Protein AF-A0A7C2BQL6-F1 (afdb_monomer_lite)

Secondary structure (DSSP, 8-state):
----------PPPPPHHHHHH-GGGT--HHHHHHHHHHHHHHHHHHHHHHTEE--SSS--EES----HHHHHHHHHHHHHHHHHHHHHHHHHH--S---HHHHHHHHHHTTTHHHHHHHHH-SHHHHHHHHHHHHHTT-SSS-PPP-HHHHHHHHHHHHHHHHHHHHHHHHHHHHHHHHTT--HHHHHHHHHHHHHHHHHHHHHHHHHHHHHHH-HHHHSTTTS---SHHHHHHSS----TTT-EEEEEEEEESSGGG--TT-----S--S--EEEE-TTSBBSSS-EEETTEEE-TTSS-EEE-EEEEETTEEEEEEEE--HHHHTT-PPPEEEEEEEPP-

Radius of gyration: 28.65 Å; chains: 1; bounding box: 69×54×99 Å

Structure (mmCIF, N/CA/C/O backbone):
data_AF-A0A7C2BQL6-F1
#
_entry.id   AF-A0A7C2BQL6-F1
#
loop_
_atom_site.group_PDB
_atom_site.id
_atom_site.type_symbol
_atom_site.label_atom_id
_atom_site.label_alt_id
_atom_site.label_comp_id
_atom_site.label_asym_id
_atom_site.label_entity_id
_atom_site.label_seq_id
_atom_site.pdbx_PDB_ins_code
_atom_site.Cartn_x
_atom_site.Cartn_y
_atom_site.Cartn_z
_atom_site.occupancy
_atom_site.B_iso_or_equiv
_atom_site.auth_seq_id
_atom_site.auth_comp_id
_atom_site.auth_asym_id
_atom_site.auth_atom_id
_atom_site.pdbx_PDB_model_num
ATOM 1 N N . MET A 1 1 ? 36.929 -27.765 -53.067 1.00 43.28 1 MET A N 1
ATOM 2 C CA . MET A 1 1 ? 36.082 -28.262 -51.964 1.00 43.28 1 MET A CA 1
ATOM 3 C C . MET A 1 1 ? 36.276 -27.285 -50.813 1.00 43.28 1 MET A C 1
ATOM 5 O O . MET A 1 1 ? 37.343 -27.284 -50.224 1.00 43.28 1 MET A O 1
ATOM 9 N N . ILE A 1 2 ? 35.359 -26.328 -50.629 1.00 44.44 2 ILE A N 1
ATOM 10 C CA . ILE A 1 2 ? 35.478 -25.285 -49.595 1.00 44.44 2 ILE A CA 1
ATOM 11 C C . ILE A 1 2 ? 34.597 -25.718 -48.427 1.00 44.44 2 ILE A C 1
ATOM 13 O O . ILE A 1 2 ? 33.378 -25.820 -48.565 1.00 44.44 2 ILE A O 1
ATOM 17 N N . GLU A 1 3 ? 35.242 -26.033 -47.313 1.00 43.09 3 GLU A N 1
ATOM 18 C CA . GLU A 1 3 ? 34.629 -26.502 -46.078 1.00 43.09 3 GLU A CA 1
ATOM 19 C C . GLU A 1 3 ? 33.838 -25.353 -45.428 1.00 43.09 3 GLU A C 1
ATOM 21 O O . GLU A 1 3 ? 34.394 -24.329 -45.026 1.00 43.09 3 GLU A O 1
ATOM 26 N N . LYS A 1 4 ? 32.509 -25.485 -45.365 1.00 46.47 4 LYS A N 1
ATOM 27 C CA . LYS A 1 4 ? 31.651 -24.570 -44.604 1.00 46.47 4 LYS A CA 1
ATOM 28 C C . LYS A 1 4 ? 31.818 -24.883 -43.118 1.00 46.47 4 LYS A C 1
ATOM 30 O O . LYS A 1 4 ? 31.200 -25.813 -42.613 1.00 46.47 4 LYS A O 1
ATOM 35 N N . SER A 1 5 ? 32.617 -24.078 -42.422 1.00 48.34 5 SER A N 1
ATOM 36 C CA . SER A 1 5 ? 32.642 -24.040 -40.957 1.00 48.34 5 SER A CA 1
ATOM 37 C C . SER A 1 5 ? 31.278 -23.575 -40.431 1.00 48.34 5 SER A C 1
ATOM 39 O O . SER A 1 5 ? 30.914 -22.398 -40.511 1.00 48.34 5 SER A O 1
ATOM 41 N N . THR A 1 6 ? 30.479 -24.516 -39.932 1.00 52.47 6 THR A N 1
ATOM 42 C CA . THR A 1 6 ? 29.245 -24.239 -39.195 1.00 52.47 6 THR A CA 1
ATOM 43 C C . THR A 1 6 ? 29.601 -23.821 -37.773 1.00 52.47 6 THR A C 1
ATOM 45 O O . THR A 1 6 ? 29.684 -24.648 -36.866 1.00 52.47 6 THR A O 1
ATOM 48 N N . ASN A 1 7 ? 29.798 -22.518 -37.567 1.00 48.69 7 ASN A N 1
ATOM 49 C CA . ASN A 1 7 ? 29.856 -21.930 -36.231 1.00 48.69 7 ASN A CA 1
ATOM 50 C C . ASN A 1 7 ? 28.482 -22.067 -35.556 1.00 48.69 7 ASN A C 1
ATOM 52 O O . ASN A 1 7 ? 27.595 -21.225 -35.715 1.00 48.69 7 ASN A O 1
ATOM 56 N N . HIS A 1 8 ? 28.304 -23.137 -34.782 1.00 55.66 8 HIS A N 1
ATOM 57 C CA . HIS A 1 8 ? 27.218 -23.242 -33.818 1.00 55.66 8 HIS A CA 1
ATOM 58 C C . HIS A 1 8 ? 27.442 -22.192 -32.726 1.00 55.66 8 HIS A C 1
ATOM 60 O O . HIS A 1 8 ? 28.238 -22.373 -31.807 1.00 55.66 8 HIS A O 1
ATOM 66 N N . THR A 1 9 ? 26.745 -21.062 -32.832 1.00 54.00 9 THR A N 1
ATOM 67 C CA . THR A 1 9 ? 26.689 -20.057 -31.770 1.00 54.00 9 THR A CA 1
ATOM 68 C C . THR A 1 9 ? 25.908 -20.635 -30.591 1.00 54.00 9 THR A C 1
ATOM 70 O O . THR A 1 9 ? 24.679 -20.594 -30.536 1.00 54.00 9 THR A O 1
ATOM 73 N N . VAL A 1 10 ? 26.627 -21.226 -29.635 1.00 60.69 10 VAL A N 1
ATOM 74 C CA . VAL A 1 10 ? 26.061 -21.649 -28.351 1.00 60.69 10 VAL A CA 1
ATOM 75 C C . VAL A 1 10 ? 25.533 -20.396 -27.652 1.00 60.69 10 VAL A C 1
ATOM 77 O O . VAL A 1 10 ? 26.307 -19.530 -27.245 1.00 60.69 10 VAL A O 1
ATOM 80 N N . LYS A 1 11 ? 24.204 -20.261 -27.539 1.00 58.53 11 LYS A N 1
ATOM 81 C CA . LYS A 1 11 ? 23.602 -19.167 -26.766 1.00 58.53 11 LYS A CA 1
ATOM 82 C C . LYS A 1 11 ? 24.089 -19.281 -25.315 1.00 58.53 11 LYS A C 1
ATOM 84 O O . LYS A 1 11 ? 23.951 -20.359 -24.733 1.00 58.53 11 LYS A O 1
ATOM 89 N N . PRO A 1 12 ? 24.646 -18.213 -24.719 1.00 67.56 12 PRO A N 1
ATOM 90 C CA . PRO A 1 12 ? 2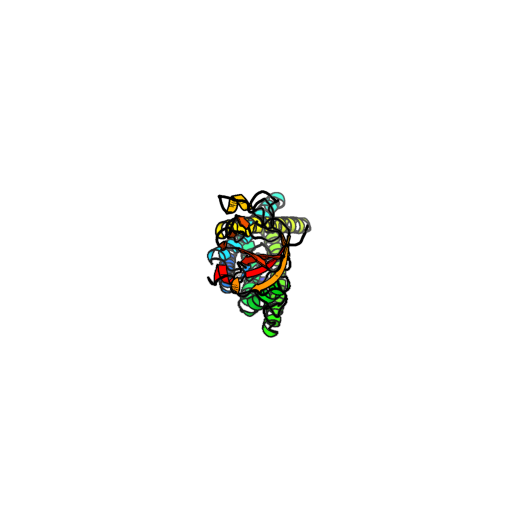5.156 -18.276 -23.356 1.00 67.56 12 PRO A CA 1
ATOM 91 C C . PRO A 1 12 ? 24.030 -18.660 -22.389 1.00 67.56 12 PRO A C 1
ATOM 93 O O . PRO A 1 12 ? 22.934 -18.094 -22.433 1.00 67.56 12 PRO A O 1
ATOM 96 N N . LYS A 1 13 ? 24.296 -19.647 -21.526 1.00 79.56 13 LYS A N 1
ATOM 97 C CA . LYS A 1 13 ? 23.353 -20.105 -20.501 1.00 79.56 13 LYS A CA 1
ATOM 98 C C . LYS A 1 13 ? 23.155 -18.986 -19.481 1.00 79.56 13 LYS A C 1
ATOM 100 O O . LYS A 1 13 ? 24.103 -18.554 -18.832 1.00 79.56 13 LYS A O 1
ATOM 105 N N . VAL A 1 14 ? 21.921 -18.523 -19.349 1.00 82.69 14 VAL A N 1
ATOM 106 C CA . VAL A 1 14 ? 21.558 -17.473 -18.394 1.00 82.69 14 VAL A CA 1
ATOM 107 C C . VAL A 1 14 ? 21.577 -18.045 -16.977 1.00 82.69 14 VAL A C 1
ATOM 109 O O . VAL A 1 14 ? 21.047 -19.132 -16.742 1.00 82.69 14 VAL A O 1
ATOM 112 N N . SER A 1 15 ? 22.172 -17.317 -16.028 1.00 89.25 15 SER A N 1
ATOM 113 C CA . SER A 1 15 ? 22.244 -17.731 -14.622 1.00 89.25 15 SER A CA 1
ATOM 114 C C . SER A 1 15 ? 20.981 -17.374 -13.826 1.00 89.25 15 SER A C 1
ATOM 116 O O . SER A 1 15 ? 20.263 -16.429 -14.152 1.00 89.25 15 SER A O 1
ATOM 118 N N . LEU A 1 16 ? 20.728 -18.085 -12.720 1.00 87.62 16 LEU A N 1
ATOM 119 C CA . LEU A 1 16 ? 19.616 -17.778 -11.808 1.00 87.62 16 LEU A CA 1
ATOM 120 C C . LEU A 1 16 ? 19.670 -16.325 -11.305 1.00 87.62 16 LEU A C 1
ATOM 122 O O . LEU A 1 16 ? 18.659 -15.631 -11.290 1.00 87.62 16 LEU A O 1
ATOM 126 N N . GLY A 1 17 ? 20.866 -15.824 -10.979 1.00 88.38 17 GLY A N 1
ATOM 127 C CA . GLY A 1 17 ? 21.051 -14.436 -10.551 1.00 88.38 17 GLY A CA 1
ATOM 128 C C . GLY A 1 17 ? 20.646 -13.407 -11.614 1.00 88.38 17 GLY A C 1
ATOM 129 O O . GLY A 1 17 ? 20.184 -12.318 -11.272 1.00 88.38 17 GLY A O 1
ATOM 130 N N . GLN A 1 18 ? 20.758 -13.737 -12.904 1.00 87.50 18 GLN A N 1
ATOM 131 C CA . GLN A 1 18 ? 20.279 -12.860 -13.974 1.00 87.50 18 GLN A CA 1
ATOM 132 C C . GLN A 1 18 ? 18.750 -12.791 -14.004 1.00 87.50 18 GLN A C 1
ATOM 134 O O . GLN A 1 18 ? 18.216 -11.691 -14.124 1.00 87.50 18 GLN A O 1
ATOM 139 N N . TYR A 1 19 ? 18.051 -13.910 -13.805 1.00 87.00 19 TYR A N 1
ATOM 140 C CA . TYR A 1 19 ? 16.590 -13.910 -13.682 1.00 87.00 19 TYR A CA 1
ATOM 141 C C . TYR A 1 19 ? 16.106 -13.175 -12.426 1.00 87.00 19 TYR A C 1
ATOM 143 O O . TYR A 1 19 ? 15.142 -12.422 -12.495 1.00 87.00 19 TYR A O 1
ATOM 151 N N . LEU A 1 20 ? 16.799 -13.339 -11.297 1.00 90.00 20 LEU A N 1
ATOM 152 C CA . LEU A 1 20 ? 16.401 -12.746 -10.018 1.00 90.00 20 LEU A CA 1
ATOM 153 C C . LEU A 1 20 ? 16.672 -11.237 -9.931 1.00 90.00 20 LEU A C 1
ATOM 155 O O . LEU A 1 20 ? 15.859 -10.490 -9.392 1.00 90.00 20 LEU A O 1
ATOM 159 N N . PHE A 1 21 ? 17.808 -10.769 -10.458 1.00 91.81 21 PHE A N 1
ATOM 160 C CA . PHE A 1 21 ? 18.260 -9.388 -10.251 1.00 91.81 21 PHE A CA 1
ATOM 161 C C . PHE A 1 21 ? 18.346 -8.553 -11.527 1.00 91.81 21 PHE A C 1
ATOM 163 O O . PHE A 1 21 ? 18.506 -7.337 -11.428 1.00 91.81 21 PHE A O 1
ATOM 170 N N . ASN A 1 22 ? 18.276 -9.152 -12.718 1.00 91.88 22 ASN A N 1
ATOM 171 C CA . ASN A 1 22 ? 18.319 -8.433 -13.997 1.00 91.88 22 ASN A CA 1
ATOM 172 C C . ASN A 1 22 ? 17.337 -9.004 -15.052 1.00 91.88 22 ASN A C 1
ATOM 174 O O . ASN A 1 22 ? 17.719 -9.115 -16.224 1.00 91.88 22 ASN A O 1
ATOM 178 N N . PRO A 1 23 ? 16.078 -9.333 -14.690 1.00 93.94 23 PRO A N 1
ATOM 179 C CA . PRO A 1 23 ? 15.154 -10.046 -15.581 1.00 93.94 23 PRO A CA 1
ATOM 180 C C . PRO A 1 23 ? 14.834 -9.271 -16.865 1.00 93.94 23 PRO A C 1
ATOM 182 O O . PRO A 1 23 ? 14.625 -9.860 -17.924 1.00 93.94 23 PRO A O 1
ATOM 185 N N . PHE A 1 24 ? 14.855 -7.939 -16.805 1.00 94.12 24 PHE A N 1
ATOM 186 C CA . PHE A 1 24 ? 14.382 -7.063 -17.884 1.00 94.12 24 PHE A CA 1
ATOM 187 C C . PHE A 1 24 ? 15.295 -7.018 -19.111 1.00 94.12 24 PHE A C 1
ATOM 189 O O . PHE A 1 24 ? 14.894 -6.530 -20.161 1.00 94.12 24 PHE A O 1
ATOM 196 N N . ARG A 1 25 ? 16.514 -7.567 -19.014 1.00 86.50 25 ARG A N 1
ATOM 197 C CA . ARG A 1 25 ? 17.372 -7.782 -20.192 1.00 86.50 25 ARG A CA 1
ATOM 198 C C . ARG A 1 25 ? 16.893 -8.941 -21.065 1.00 86.50 25 ARG A C 1
ATOM 200 O O . ARG A 1 25 ? 17.348 -9.080 -22.194 1.00 86.50 25 ARG A O 1
ATOM 207 N N . MET A 1 26 ? 16.017 -9.784 -20.529 1.00 86.50 26 MET A N 1
ATOM 208 C CA . MET A 1 26 ? 15.568 -11.022 -21.158 1.00 86.50 26 MET A CA 1
ATOM 209 C C . MET A 1 26 ? 14.058 -11.078 -21.339 1.00 86.50 26 MET A C 1
ATOM 211 O O . MET A 1 26 ? 13.571 -11.693 -22.287 1.00 86.50 26 MET A O 1
ATOM 215 N N . LEU A 1 27 ? 13.325 -10.456 -20.416 1.00 89.00 27 LEU A N 1
ATOM 216 C CA . LEU A 1 27 ? 11.877 -10.474 -20.361 1.00 89.00 27 LEU A CA 1
ATOM 217 C C . LEU A 1 27 ? 11.351 -9.036 -20.300 1.00 89.00 27 LEU A C 1
ATOM 219 O O . LEU A 1 27 ? 11.491 -8.353 -19.290 1.00 89.00 27 LEU A O 1
ATOM 223 N N . ALA A 1 28 ? 10.751 -8.588 -21.399 1.00 92.25 28 ALA A N 1
ATOM 224 C CA . ALA A 1 28 ? 10.152 -7.263 -21.549 1.00 92.25 28 ALA A CA 1
ATOM 225 C C . ALA A 1 28 ? 8.881 -7.342 -22.415 1.00 92.25 28 ALA A C 1
ATOM 227 O O . ALA A 1 28 ? 8.522 -8.411 -22.929 1.00 92.25 28 ALA A O 1
ATOM 228 N N . GLY A 1 29 ? 8.196 -6.210 -22.564 1.00 93.81 29 GLY A N 1
ATOM 229 C CA . GLY A 1 29 ? 7.005 -6.077 -23.394 1.00 93.81 29 GLY A CA 1
ATOM 230 C C . GLY A 1 29 ? 5.855 -6.999 -22.961 1.00 93.81 29 GLY A C 1
ATOM 231 O O . GLY A 1 29 ? 5.667 -7.225 -21.762 1.00 93.81 29 GLY A O 1
ATOM 232 N N . PRO A 1 30 ? 5.094 -7.579 -23.911 1.00 96.31 30 PRO A N 1
ATOM 233 C CA . PRO A 1 30 ? 3.895 -8.362 -23.599 1.00 96.31 30 PRO A CA 1
ATOM 234 C C . PRO A 1 30 ? 4.135 -9.561 -22.673 1.00 96.31 30 PRO A C 1
ATOM 236 O O . PRO A 1 30 ? 3.295 -9.870 -21.836 1.00 96.31 30 PRO A O 1
ATOM 239 N N . LYS A 1 31 ? 5.294 -10.227 -22.778 1.00 96.38 31 LYS A N 1
ATOM 240 C CA . LYS A 1 31 ? 5.612 -11.384 -21.925 1.00 96.38 31 LYS A CA 1
ATOM 241 C C . LYS A 1 31 ? 5.820 -10.976 -20.467 1.00 96.38 31 LYS A C 1
ATOM 243 O O . LYS A 1 31 ? 5.336 -11.659 -19.572 1.00 96.38 31 LYS A O 1
ATOM 248 N N . ALA A 1 32 ? 6.525 -9.864 -20.240 1.00 97.50 32 ALA A N 1
ATOM 249 C CA . ALA A 1 32 ? 6.694 -9.308 -18.901 1.00 97.50 32 ALA A CA 1
ATOM 250 C C . ALA A 1 32 ? 5.358 -8.813 -18.339 1.00 97.50 32 ALA A C 1
ATOM 252 O O . ALA A 1 32 ? 5.082 -9.041 -17.169 1.00 97.50 32 ALA A O 1
ATOM 253 N N . LEU A 1 33 ? 4.509 -8.215 -19.185 1.00 98.25 33 LEU A N 1
ATOM 254 C CA . LEU A 1 33 ? 3.178 -7.770 -18.783 1.00 98.25 33 LEU A CA 1
ATOM 255 C C . LEU A 1 33 ? 2.290 -8.926 -18.321 1.00 98.25 33 LEU A C 1
ATOM 257 O O . LEU A 1 33 ? 1.739 -8.849 -17.231 1.00 98.25 33 LEU A O 1
ATOM 261 N N . LEU A 1 34 ? 2.176 -9.998 -19.110 1.00 98.19 34 LEU A N 1
ATOM 262 C CA . LEU A 1 34 ? 1.343 -11.150 -18.750 1.00 98.19 34 LEU A CA 1
ATOM 263 C C . LEU A 1 34 ? 1.802 -11.794 -17.438 1.00 98.19 34 LEU A C 1
ATOM 265 O O . LEU A 1 34 ? 0.986 -12.030 -16.552 1.00 98.19 34 LEU A O 1
ATOM 269 N N . LEU A 1 35 ? 3.108 -12.040 -17.298 1.00 97.69 35 LEU A N 1
ATOM 270 C CA . LEU A 1 35 ? 3.657 -12.632 -16.080 1.00 97.69 35 LEU A CA 1
ATOM 271 C C . LEU A 1 35 ? 3.503 -11.693 -14.877 1.00 97.69 35 LEU A C 1
ATOM 273 O O . LEU A 1 35 ? 3.089 -12.129 -13.810 1.00 97.69 35 LEU A O 1
ATOM 277 N N . GLY A 1 36 ? 3.809 -10.407 -15.053 1.00 98.25 36 GLY A N 1
ATOM 278 C CA . GLY A 1 36 ? 3.688 -9.401 -14.003 1.00 98.25 36 GLY A CA 1
ATOM 279 C C . GLY A 1 36 ? 2.252 -9.219 -13.522 1.00 98.25 36 GLY A C 1
ATOM 280 O O . GLY A 1 36 ? 2.024 -9.195 -12.320 1.00 98.25 36 GLY A O 1
ATOM 281 N N . LEU A 1 37 ? 1.279 -9.169 -14.437 1.00 98.62 37 LEU A N 1
ATOM 282 C CA . LEU A 1 37 ? -0.139 -9.112 -14.081 1.00 98.62 37 LEU A CA 1
ATOM 283 C C . LEU A 1 37 ? -0.589 -10.373 -13.347 1.00 98.62 37 LEU A C 1
ATOM 285 O O . LEU A 1 37 ? -1.268 -10.259 -12.336 1.00 98.62 37 LEU A O 1
ATOM 289 N N . ALA A 1 38 ? -0.180 -11.562 -13.799 1.00 98.62 38 ALA A N 1
ATOM 290 C CA . ALA A 1 38 ? -0.487 -12.793 -13.076 1.00 98.62 38 ALA A CA 1
ATOM 291 C C . ALA A 1 38 ? 0.040 -12.737 -11.634 1.00 98.62 38 ALA A C 1
ATOM 293 O O . ALA A 1 38 ? -0.680 -13.088 -10.706 1.00 98.62 38 ALA A O 1
ATOM 294 N N . ILE A 1 39 ? 1.261 -12.235 -11.436 1.00 98.50 39 ILE A N 1
ATOM 295 C CA . ILE A 1 39 ? 1.840 -12.086 -10.100 1.00 98.50 39 ILE A CA 1
ATOM 296 C C . ILE A 1 39 ? 1.075 -11.050 -9.272 1.00 98.50 39 ILE A C 1
ATOM 298 O O . ILE A 1 39 ? 0.715 -11.359 -8.144 1.00 98.50 39 ILE A O 1
ATOM 302 N N . ILE A 1 40 ? 0.761 -9.877 -9.828 1.00 98.62 40 ILE A N 1
ATOM 303 C CA . ILE A 1 40 ? -0.048 -8.848 -9.153 1.00 98.62 40 ILE A CA 1
ATOM 304 C C . ILE A 1 40 ? -1.390 -9.426 -8.684 1.00 98.62 40 ILE A C 1
ATOM 306 O O . ILE A 1 40 ? -1.755 -9.263 -7.524 1.00 98.62 40 ILE A O 1
ATOM 310 N N . LEU A 1 41 ? -2.095 -10.152 -9.555 1.00 98.62 41 LEU A N 1
ATOM 311 C CA . LEU A 1 41 ? -3.401 -10.733 -9.237 1.00 98.62 41 LEU A CA 1
ATOM 312 C C . LEU A 1 41 ? -3.307 -11.850 -8.189 1.00 98.62 41 LEU A C 1
ATOM 314 O O . LEU A 1 41 ? -4.171 -11.941 -7.320 1.00 98.62 41 LEU A O 1
ATOM 318 N N . ILE A 1 42 ? -2.265 -12.688 -8.235 1.00 98.75 42 ILE A N 1
ATOM 319 C CA . ILE A 1 42 ? -2.033 -13.711 -7.205 1.00 98.75 42 ILE A CA 1
ATOM 320 C C . ILE A 1 42 ? -1.685 -13.045 -5.868 1.00 98.75 42 ILE A C 1
ATOM 322 O O . ILE A 1 42 ? -2.229 -13.442 -4.842 1.00 98.75 42 ILE A O 1
ATOM 326 N N . THR A 1 43 ? -0.826 -12.024 -5.867 1.00 98.62 43 THR A N 1
ATOM 327 C CA . THR A 1 43 ? -0.488 -11.246 -4.667 1.00 98.62 43 THR A CA 1
ATOM 328 C C . THR A 1 43 ? -1.741 -10.620 -4.051 1.00 98.62 43 THR A C 1
ATOM 330 O O . THR A 1 43 ? -1.953 -10.773 -2.852 1.00 98.62 43 THR A O 1
ATOM 333 N N . ALA A 1 44 ? -2.602 -9.992 -4.859 1.00 98.38 44 ALA A N 1
ATOM 334 C CA . ALA A 1 44 ? -3.872 -9.422 -4.406 1.00 98.38 44 ALA A CA 1
ATOM 335 C C . ALA A 1 44 ? -4.808 -10.482 -3.809 1.00 98.38 44 ALA A C 1
ATOM 337 O O . ALA A 1 44 ? -5.379 -10.285 -2.737 1.00 98.38 44 ALA A O 1
ATOM 338 N N . PHE A 1 45 ? -4.927 -11.637 -4.472 1.00 98.44 45 PHE A N 1
ATOM 339 C CA . PHE A 1 45 ? -5.711 -12.756 -3.960 1.00 98.44 45 PHE A CA 1
ATOM 340 C C . PHE A 1 45 ? -5.190 -13.229 -2.598 1.00 98.44 45 PHE A C 1
ATOM 342 O O . PHE A 1 45 ? -5.971 -13.331 -1.657 1.00 98.44 45 PHE A O 1
ATOM 349 N N . LEU A 1 46 ? -3.882 -13.465 -2.461 1.00 98.25 46 LEU A N 1
ATOM 350 C CA . LEU A 1 46 ? -3.281 -13.875 -1.189 1.00 98.25 46 LEU A CA 1
ATOM 351 C C . LEU A 1 46 ? -3.468 -12.815 -0.097 1.00 98.25 46 LEU A C 1
ATOM 353 O O . LEU A 1 46 ? -3.838 -13.172 1.018 1.00 98.25 46 LEU A O 1
ATOM 357 N N . GLY A 1 47 ? -3.292 -11.532 -0.426 1.00 97.38 47 GLY A N 1
ATOM 358 C CA . GLY A 1 47 ? -3.546 -10.427 0.500 1.00 97.38 47 GLY A CA 1
ATOM 359 C C . GLY A 1 47 ? -4.989 -10.406 1.009 1.00 97.38 47 GLY A C 1
ATOM 360 O O . GLY A 1 47 ? -5.221 -10.242 2.206 1.00 97.38 47 GLY A O 1
ATOM 361 N N . SER A 1 48 ? -5.961 -10.704 0.139 1.00 96.38 48 SER A N 1
ATOM 362 C CA . SER A 1 48 ? -7.373 -10.801 0.533 1.00 96.38 48 SER A CA 1
ATOM 363 C C . SER A 1 48 ? -7.666 -11.944 1.516 1.00 96.38 48 SER A C 1
ATOM 365 O O . SER A 1 48 ? -8.604 -11.844 2.305 1.00 96.38 48 SER A O 1
ATOM 367 N N . LEU A 1 49 ? -6.859 -13.016 1.518 1.00 95.75 49 LEU A N 1
ATOM 368 C CA . LEU A 1 49 ? -7.008 -14.126 2.468 1.00 95.75 49 LEU A CA 1
ATOM 369 C C . LEU A 1 49 ? -6.521 -13.752 3.875 1.00 95.75 49 LEU A C 1
ATOM 371 O O . LEU A 1 49 ? -7.044 -14.278 4.856 1.00 95.75 49 LEU A O 1
ATOM 375 N N . SER A 1 50 ? -5.537 -12.855 3.981 1.00 92.75 50 SER A N 1
ATOM 376 C CA . SER A 1 50 ? -4.905 -12.458 5.247 1.00 92.75 50 SER A CA 1
ATOM 377 C C . SER A 1 50 ? -5.275 -11.060 5.734 1.00 92.75 50 SER A C 1
ATOM 379 O O . SER A 1 50 ? -4.826 -10.658 6.807 1.00 92.75 50 SER A O 1
ATOM 381 N N . ASN A 1 51 ? -6.117 -10.328 4.997 1.00 91.62 51 ASN A N 1
ATOM 382 C CA . ASN A 1 51 ? -6.366 -8.898 5.214 1.00 91.62 51 ASN A CA 1
ATOM 383 C C . ASN A 1 51 ? -5.067 -8.079 5.160 1.00 91.62 51 ASN A C 1
ATOM 385 O O . ASN A 1 51 ? -4.837 -7.197 5.988 1.00 91.62 51 ASN A O 1
ATOM 389 N N . THR A 1 52 ? -4.194 -8.429 4.215 1.00 95.19 52 THR A N 1
ATOM 390 C CA . THR A 1 52 ? -2.956 -7.710 3.923 1.00 95.19 52 THR A CA 1
ATOM 391 C C . THR A 1 52 ? -3.178 -6.836 2.699 1.00 95.19 52 THR A C 1
ATOM 393 O O . THR A 1 52 ? -3.373 -7.332 1.590 1.00 95.19 52 THR A O 1
ATOM 396 N N . HIS A 1 53 ? -3.153 -5.538 2.942 1.00 94.94 53 HIS A N 1
ATOM 397 C CA . HIS A 1 53 ? -3.293 -4.476 1.970 1.00 94.94 53 HIS A CA 1
ATOM 398 C C . HIS A 1 53 ? -1.928 -4.126 1.389 1.00 94.94 53 HIS A C 1
ATOM 400 O O . HIS A 1 53 ? -0.942 -4.013 2.116 1.00 94.94 53 HIS A O 1
ATOM 406 N N . PHE A 1 54 ? -1.888 -3.974 0.073 1.00 96.62 54 PHE A N 1
ATOM 407 C CA . PHE A 1 54 ? -0.767 -3.377 -0.646 1.00 96.62 54 PHE A CA 1
ATOM 408 C C . PHE A 1 54 ? -1.305 -2.049 -1.164 1.00 96.62 54 PHE A C 1
ATOM 410 O O . PHE A 1 54 ? -1.746 -1.990 -2.303 1.00 96.62 54 PHE A O 1
ATOM 417 N N . ASP A 1 55 ? -1.422 -1.072 -0.265 1.00 92.94 55 ASP A N 1
ATOM 418 C CA . ASP A 1 55 ? -2.243 0.142 -0.374 1.00 92.94 55 ASP A CA 1
ATOM 419 C C . ASP A 1 55 ? -1.415 1.411 -0.635 1.00 92.94 55 ASP A C 1
ATOM 421 O O . ASP A 1 55 ? -1.707 2.514 -0.164 1.00 92.94 55 ASP A O 1
ATOM 425 N N . GLY A 1 56 ? -0.359 1.239 -1.412 1.00 93.44 56 GLY A N 1
ATOM 426 C CA . GLY A 1 56 ? 0.600 2.255 -1.792 1.00 93.44 56 GLY A CA 1
ATOM 427 C C . GLY A 1 56 ? 1.679 1.610 -2.647 1.00 93.44 56 GLY A C 1
ATOM 428 O O . GLY A 1 56 ? 1.912 0.400 -2.603 1.00 93.44 56 GLY A O 1
ATOM 429 N N . VAL A 1 57 ? 2.397 2.411 -3.433 1.00 97.38 57 VAL A N 1
ATOM 430 C CA . VAL A 1 57 ? 3.432 1.882 -4.334 1.00 97.38 57 VAL A CA 1
ATOM 431 C C . VAL A 1 57 ? 4.502 1.097 -3.570 1.00 97.38 57 VAL A C 1
ATOM 433 O O . VAL A 1 57 ? 5.077 0.155 -4.128 1.00 97.38 57 VAL A O 1
ATOM 436 N N . LEU A 1 58 ? 4.766 1.479 -2.320 1.00 97.19 58 LEU A N 1
ATOM 437 C CA . LEU A 1 58 ? 5.717 0.832 -1.418 1.00 97.19 58 LEU A CA 1
ATOM 438 C C . LEU A 1 58 ? 5.082 0.224 -0.160 1.00 97.19 58 LEU A C 1
ATOM 440 O O . LEU A 1 58 ? 5.758 -0.540 0.534 1.00 97.19 58 LEU A O 1
ATOM 444 N N . ASP A 1 59 ? 3.832 0.561 0.135 1.00 94.25 59 ASP A N 1
ATOM 445 C CA . ASP A 1 59 ? 3.228 0.306 1.435 1.00 94.25 59 ASP A CA 1
ATOM 446 C C . ASP A 1 59 ? 2.559 -1.064 1.522 1.00 94.25 59 ASP A C 1
ATOM 448 O O . ASP A 1 59 ? 2.005 -1.597 0.559 1.00 94.25 59 ASP A O 1
ATOM 452 N N . VAL A 1 60 ? 2.658 -1.650 2.716 1.00 93.69 60 VAL A N 1
ATOM 453 C CA . VAL A 1 60 ? 2.013 -2.911 3.063 1.00 93.69 60 VAL A CA 1
ATOM 454 C C . VAL A 1 60 ? 1.445 -2.777 4.466 1.00 93.69 60 VAL A C 1
ATOM 456 O O . VAL A 1 60 ? 2.200 -2.640 5.431 1.00 93.69 60 VAL A O 1
ATOM 459 N N . HIS A 1 61 ? 0.127 -2.871 4.582 1.00 90.56 61 HIS A N 1
ATOM 460 C CA . HIS A 1 61 ? -0.589 -2.816 5.851 1.00 90.56 61 HIS A CA 1
ATOM 461 C C . HIS A 1 61 ? -1.386 -4.096 6.074 1.00 90.56 61 HIS A C 1
ATOM 463 O O . HIS A 1 61 ? -1.695 -4.836 5.146 1.00 90.56 61 HIS A O 1
ATOM 469 N N . THR A 1 62 ? -1.704 -4.412 7.325 1.00 87.44 62 THR A N 1
ATOM 470 C CA . THR A 1 62 ? -2.456 -5.628 7.646 1.00 87.44 62 THR A CA 1
ATOM 471 C C . THR A 1 62 ? -3.475 -5.375 8.743 1.00 87.44 62 THR A C 1
ATOM 473 O O . THR A 1 62 ? -3.236 -4.585 9.651 1.00 87.44 62 THR A O 1
ATOM 476 N N . GLY A 1 63 ? -4.592 -6.101 8.689 1.00 79.62 63 GLY A N 1
ATOM 477 C CA . GLY A 1 63 ? -5.570 -6.183 9.776 1.00 79.62 63 GLY A CA 1
ATOM 478 C C . GLY A 1 63 ? -6.909 -5.504 9.495 1.00 79.62 63 GLY A C 1
ATOM 479 O O . GLY A 1 63 ? -7.912 -5.906 10.086 1.00 79.62 63 GLY A O 1
ATOM 480 N N . GLN A 1 64 ? -6.971 -4.549 8.567 1.00 82.12 64 GLN A N 1
ATOM 481 C CA . GLN A 1 64 ? -8.244 -3.966 8.149 1.00 82.12 64 GLN A CA 1
ATOM 482 C C . GLN A 1 64 ? -8.994 -4.933 7.228 1.00 82.12 64 GLN A C 1
ATOM 484 O O . GLN A 1 64 ? -8.425 -5.500 6.307 1.00 82.12 64 GLN A O 1
ATOM 489 N N . LYS A 1 65 ? -10.286 -5.154 7.481 1.00 85.50 65 LYS A N 1
ATOM 490 C CA . LYS A 1 65 ? -11.121 -5.963 6.585 1.00 85.50 65 LYS A CA 1
ATOM 491 C C . LYS A 1 65 ? -11.630 -5.105 5.435 1.00 85.50 65 LYS A C 1
ATOM 493 O O . LYS A 1 65 ? -12.079 -3.982 5.656 1.00 85.50 65 LYS A O 1
ATOM 498 N N . ALA A 1 66 ? -11.657 -5.678 4.239 1.00 84.75 66 ALA A N 1
ATOM 499 C CA . ALA A 1 66 ? -12.189 -5.041 3.043 1.00 84.75 66 ALA A CA 1
ATOM 500 C C . ALA A 1 66 ? -12.877 -6.066 2.126 1.00 84.75 66 ALA A C 1
ATOM 502 O O . ALA A 1 66 ? -12.605 -7.267 2.219 1.00 84.75 66 ALA A O 1
ATOM 503 N N . PRO A 1 67 ? -13.777 -5.631 1.228 1.00 88.75 67 PRO A N 1
ATOM 504 C CA . PRO A 1 67 ? -14.296 -6.511 0.190 1.00 88.75 67 PRO A CA 1
ATOM 505 C C . PRO A 1 67 ? -13.167 -6.958 -0.750 1.00 88.75 67 PRO A C 1
ATOM 507 O O . PRO A 1 67 ? -12.288 -6.172 -1.095 1.00 88.75 67 PRO A O 1
ATOM 510 N N . ALA A 1 68 ? -13.219 -8.211 -1.216 1.00 90.50 68 ALA A N 1
ATOM 511 C CA . ALA A 1 68 ? -12.137 -8.833 -1.988 1.00 90.50 68 ALA A CA 1
ATOM 512 C C . ALA A 1 68 ? -11.672 -7.995 -3.192 1.00 90.50 68 ALA A C 1
ATOM 514 O O . ALA A 1 68 ? -10.478 -7.915 -3.452 1.00 90.50 68 ALA A O 1
ATOM 515 N N . TRP A 1 69 ? -12.598 -7.337 -3.902 1.00 93.19 69 TRP A N 1
ATOM 516 C CA . TRP A 1 69 ? -12.277 -6.515 -5.072 1.00 93.19 69 TRP A CA 1
ATOM 517 C C . TRP A 1 69 ? -11.325 -5.351 -4.756 1.00 93.19 69 TRP A C 1
ATOM 519 O O . TRP A 1 69 ? -10.588 -4.933 -5.648 1.00 93.19 69 TRP A O 1
ATOM 529 N N . LEU A 1 70 ? -11.309 -4.848 -3.515 1.00 92.38 70 LEU A N 1
ATOM 530 C CA . LEU A 1 70 ? -10.473 -3.715 -3.127 1.00 92.38 70 LEU A CA 1
ATOM 531 C C . LEU A 1 70 ? -8.987 -4.090 -3.132 1.00 92.38 70 LEU A C 1
ATOM 533 O O . LEU A 1 70 ? -8.197 -3.356 -3.708 1.00 92.38 70 LEU A O 1
ATOM 537 N N . PHE A 1 71 ? -8.624 -5.281 -2.648 1.00 95.88 71 PHE A N 1
ATOM 538 C CA . PHE A 1 71 ? -7.245 -5.791 -2.711 1.00 95.88 71 PHE A CA 1
ATOM 539 C C . PHE A 1 71 ? -6.716 -5.878 -4.157 1.00 95.88 71 PHE A C 1
ATOM 541 O O . PHE A 1 71 ? -5.546 -5.612 -4.441 1.00 95.88 71 PHE A O 1
ATOM 548 N N . PHE A 1 72 ? -7.588 -6.228 -5.110 1.00 97.88 72 PHE A N 1
ATOM 549 C CA . PHE A 1 72 ? -7.242 -6.198 -6.535 1.00 97.88 72 PHE A CA 1
ATOM 550 C C . PHE A 1 72 ? -7.124 -4.765 -7.059 1.00 97.88 72 PHE A C 1
ATOM 552 O O . PHE A 1 72 ? -6.222 -4.479 -7.843 1.00 97.88 72 PHE A O 1
ATOM 559 N N . ALA A 1 73 ? -8.017 -3.867 -6.640 1.00 97.06 73 ALA A N 1
ATOM 560 C CA . ALA A 1 73 ? -7.981 -2.470 -7.052 1.00 97.06 73 ALA A CA 1
ATOM 561 C C . ALA A 1 73 ? -6.707 -1.765 -6.566 1.00 97.06 73 ALA A C 1
ATOM 563 O O . ALA A 1 73 ? -6.044 -1.134 -7.381 1.00 97.06 73 ALA A O 1
ATOM 564 N N . GLU A 1 74 ? -6.337 -1.921 -5.294 1.00 96.50 74 GLU A N 1
ATOM 565 C CA . GLU A 1 74 ? -5.129 -1.349 -4.680 1.00 96.50 74 GLU A CA 1
ATOM 566 C C . GLU A 1 74 ? -3.873 -1.689 -5.495 1.00 96.50 74 GLU A C 1
ATOM 568 O O . GLU A 1 74 ? -3.239 -0.812 -6.084 1.00 96.50 74 GLU A O 1
ATOM 573 N N . THR A 1 75 ? -3.604 -2.986 -5.672 1.00 97.62 75 THR A N 1
ATOM 574 C CA . THR A 1 75 ? -2.409 -3.455 -6.391 1.00 97.62 75 THR A CA 1
ATOM 575 C C . THR A 1 75 ? -2.354 -3.008 -7.859 1.00 97.62 75 THR A C 1
ATOM 577 O O . THR A 1 75 ? -1.268 -2.761 -8.400 1.00 97.62 75 THR A O 1
ATOM 580 N N . LEU A 1 76 ? -3.509 -2.886 -8.527 1.00 98.50 76 LEU A N 1
ATOM 581 C CA . LEU A 1 76 ? -3.599 -2.368 -9.894 1.00 98.50 76 LEU A CA 1
ATOM 582 C C . LEU A 1 76 ? -3.401 -0.849 -9.944 1.00 98.50 76 LEU A C 1
ATOM 584 O O . LEU A 1 76 ? -2.712 -0.367 -10.845 1.00 98.50 76 LEU A O 1
ATOM 588 N N . ILE A 1 77 ? -3.962 -0.103 -8.990 1.00 98.56 77 ILE A N 1
ATOM 589 C CA . ILE A 1 77 ? -3.795 1.349 -8.869 1.00 98.56 77 ILE A CA 1
ATOM 590 C C . ILE A 1 77 ? -2.324 1.683 -8.645 1.00 98.56 77 ILE A C 1
ATOM 592 O O . ILE A 1 77 ? -1.769 2.479 -9.399 1.00 98.56 77 ILE A O 1
ATOM 596 N N . ASP A 1 78 ? -1.655 1.021 -7.704 1.00 98.38 78 ASP A N 1
ATOM 597 C CA . ASP A 1 78 ? -0.238 1.261 -7.416 1.00 98.38 78 ASP A CA 1
ATOM 598 C C . ASP A 1 78 ? 0.659 0.998 -8.623 1.00 98.38 78 ASP A C 1
ATOM 600 O O . ASP A 1 78 ? 1.609 1.737 -8.911 1.00 98.38 78 ASP A O 1
ATOM 604 N N . TRP A 1 79 ? 0.368 -0.070 -9.364 1.00 98.69 79 TRP A N 1
ATOM 605 C CA . TRP A 1 79 ? 1.076 -0.374 -10.598 1.00 98.69 79 TRP A CA 1
ATOM 606 C C . TRP A 1 79 ? 0.845 0.696 -11.673 1.00 98.69 79 TRP A C 1
ATOM 608 O O . TRP A 1 79 ? 1.814 1.180 -12.268 1.00 98.69 79 TRP A O 1
ATOM 618 N N . LEU A 1 80 ? -0.406 1.098 -11.907 1.00 98.69 80 LEU A N 1
ATOM 619 C CA . LEU A 1 80 ? -0.752 2.090 -12.925 1.00 98.69 80 LEU A CA 1
ATOM 620 C C . LEU A 1 80 ? -0.219 3.485 -12.580 1.00 98.69 80 LEU A C 1
ATOM 622 O O . LEU A 1 80 ? 0.342 4.141 -13.458 1.00 98.69 80 LEU A O 1
ATOM 626 N N . CYS A 1 81 ? -0.314 3.9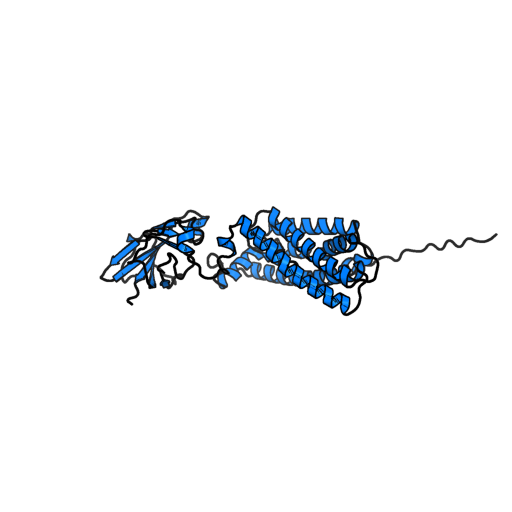16 -11.320 1.00 98.75 81 CYS A N 1
ATOM 627 C CA . CYS A 1 81 ? 0.263 5.170 -10.833 1.00 98.75 81 CYS A CA 1
ATOM 628 C C . CYS A 1 81 ? 1.775 5.203 -11.066 1.00 98.75 81 CYS A C 1
ATOM 630 O O . CYS A 1 81 ? 2.296 6.168 -11.631 1.00 98.75 81 CYS A O 1
ATOM 632 N N . MET A 1 82 ? 2.484 4.123 -10.725 1.00 98.62 82 MET A N 1
ATOM 633 C CA . MET A 1 82 ? 3.920 4.037 -10.985 1.00 98.62 82 MET A CA 1
ATOM 634 C C . MET A 1 82 ? 4.243 4.134 -12.481 1.00 98.62 82 MET A C 1
ATOM 636 O O . MET A 1 82 ? 5.144 4.875 -12.883 1.00 98.62 82 MET A O 1
ATOM 640 N N . VAL A 1 83 ? 3.517 3.395 -13.326 1.00 98.69 83 VAL A N 1
ATOM 641 C CA . VAL A 1 83 ? 3.722 3.424 -14.781 1.00 98.69 83 VAL A CA 1
ATOM 642 C C . VAL A 1 83 ? 3.454 4.815 -15.348 1.00 98.69 83 VAL A C 1
ATOM 644 O O . VAL A 1 83 ? 4.231 5.273 -16.183 1.00 98.69 83 VAL A O 1
ATOM 647 N N . LEU A 1 84 ? 2.407 5.498 -14.881 1.00 98.62 84 LEU A N 1
ATOM 648 C CA . LEU A 1 84 ? 2.030 6.840 -15.320 1.00 98.62 84 LEU A CA 1
ATOM 649 C C . LEU A 1 84 ? 3.168 7.845 -15.099 1.00 98.62 84 LEU A C 1
ATOM 651 O O . LEU A 1 84 ? 3.595 8.518 -16.039 1.00 98.62 84 LEU A O 1
ATOM 655 N N . PHE A 1 85 ? 3.705 7.921 -13.880 1.00 98.75 85 PHE A N 1
ATOM 656 C CA . PHE A 1 85 ? 4.768 8.880 -13.568 1.00 98.75 85 PHE A CA 1
ATOM 657 C C . PHE A 1 85 ? 6.098 8.532 -14.241 1.00 98.75 85 PHE A C 1
ATOM 659 O O . PHE A 1 85 ? 6.791 9.425 -14.737 1.00 98.75 85 PHE A O 1
ATOM 666 N N . LEU A 1 86 ? 6.436 7.244 -14.352 1.00 98.62 86 LEU A N 1
ATOM 667 C CA . LEU A 1 86 ? 7.618 6.823 -15.106 1.00 98.62 86 LEU A CA 1
ATOM 668 C C . LEU A 1 86 ? 7.484 7.088 -16.606 1.00 98.62 86 LEU A C 1
ATOM 670 O O . LEU A 1 86 ? 8.475 7.429 -17.249 1.00 98.62 86 LEU A O 1
ATOM 674 N N . PHE A 1 87 ? 6.282 6.954 -17.165 1.00 98.25 87 PHE A N 1
ATOM 675 C CA . PHE A 1 87 ? 6.001 7.276 -18.559 1.00 98.25 87 PHE A CA 1
ATOM 676 C C . PHE A 1 87 ? 6.244 8.760 -18.843 1.00 98.25 87 PHE A C 1
ATOM 678 O O . PHE A 1 87 ? 7.004 9.084 -19.756 1.00 98.25 87 PHE A O 1
ATOM 685 N N . PHE A 1 88 ? 5.688 9.661 -18.027 1.00 98.31 88 PHE A N 1
ATOM 686 C CA . PHE A 1 88 ? 5.930 11.099 -18.180 1.00 98.31 88 PHE A CA 1
ATOM 687 C C . PHE A 1 88 ? 7.400 11.466 -17.983 1.00 98.31 88 PHE A C 1
ATOM 689 O O . PHE A 1 88 ? 7.965 12.205 -18.791 1.00 98.31 88 PHE A O 1
ATOM 696 N N . SER A 1 89 ? 8.059 10.891 -16.976 1.00 98.25 89 SER A N 1
ATOM 697 C CA . SER A 1 89 ? 9.499 11.072 -16.794 1.00 98.25 89 SER A CA 1
ATOM 698 C C . SER A 1 89 ? 10.284 10.617 -18.027 1.00 98.25 89 SER A C 1
ATOM 700 O O . SER A 1 89 ? 11.129 11.362 -18.523 1.00 98.25 89 SER A O 1
ATOM 702 N N . ALA A 1 90 ? 9.972 9.444 -18.586 1.00 97.44 90 ALA A N 1
ATOM 703 C CA . ALA A 1 90 ? 10.629 8.920 -19.780 1.00 97.44 90 ALA A CA 1
ATOM 704 C C . ALA A 1 90 ? 10.425 9.813 -21.013 1.00 97.44 90 ALA A C 1
ATOM 706 O O . ALA A 1 90 ? 11.382 10.008 -21.763 1.00 97.44 90 ALA A O 1
ATOM 707 N N . LEU A 1 91 ? 9.231 10.390 -21.199 1.00 97.25 91 LEU A N 1
ATOM 708 C CA . LEU A 1 91 ? 8.952 11.351 -22.275 1.00 97.25 91 LEU A CA 1
ATOM 709 C C . LEU A 1 91 ? 9.823 12.608 -22.170 1.00 97.25 91 LEU A C 1
ATOM 711 O O . LEU A 1 91 ? 10.290 13.123 -23.183 1.00 97.25 91 LEU A O 1
ATOM 715 N N . ILE A 1 92 ? 10.071 13.087 -20.950 1.00 97.25 92 ILE A N 1
ATOM 716 C CA . ILE A 1 92 ? 10.874 14.291 -20.707 1.00 97.25 92 ILE A CA 1
ATOM 717 C C . ILE A 1 92 ? 12.370 13.990 -20.857 1.00 97.25 92 ILE A C 1
ATOM 719 O O . ILE A 1 92 ? 13.130 14.789 -21.414 1.00 97.25 92 ILE A O 1
ATOM 723 N N . VAL A 1 93 ? 12.828 12.849 -20.328 1.00 97.12 93 VAL A N 1
ATOM 724 C CA . VAL A 1 93 ? 14.262 12.596 -20.149 1.00 97.12 93 VAL A CA 1
ATOM 725 C C . VAL A 1 93 ? 14.889 11.612 -21.125 1.00 97.12 93 VAL A C 1
ATOM 727 O O . VAL A 1 93 ? 16.102 11.704 -21.344 1.00 97.12 93 VAL A O 1
ATOM 730 N N . SER A 1 94 ? 14.150 10.678 -21.711 1.00 96.00 94 SER A N 1
ATOM 731 C CA . SER A 1 94 ? 14.758 9.730 -22.642 1.00 96.00 94 SER A CA 1
ATOM 732 C C . SER A 1 94 ? 14.956 10.367 -24.015 1.00 96.00 94 SER A C 1
ATOM 734 O O . SER A 1 94 ? 14.105 11.086 -24.526 1.00 96.00 94 SER A O 1
ATOM 736 N N . ARG A 1 95 ? 16.121 10.112 -24.618 1.00 94.06 95 ARG A N 1
ATOM 737 C CA . ARG A 1 95 ? 16.430 10.493 -26.008 1.00 94.06 95 ARG A CA 1
ATOM 738 C C . ARG A 1 95 ? 16.389 9.296 -26.960 1.00 94.06 95 ARG A C 1
ATOM 740 O O . ARG A 1 95 ? 16.572 9.469 -28.159 1.00 94.06 95 ARG A O 1
ATOM 747 N N . ALA A 1 96 ? 16.209 8.090 -26.428 1.00 92.81 96 ALA A N 1
ATOM 748 C CA . ALA A 1 96 ? 16.176 6.862 -27.207 1.00 92.81 96 ALA A CA 1
ATOM 749 C C . ALA A 1 96 ? 14.747 6.522 -27.640 1.00 92.81 96 ALA A C 1
ATOM 751 O O . ALA A 1 96 ? 13.781 7.033 -27.080 1.00 92.81 96 ALA A O 1
ATOM 752 N N . GLN A 1 97 ? 14.621 5.614 -28.605 1.00 92.31 97 GLN A N 1
ATOM 753 C CA . GLN A 1 97 ? 13.348 4.966 -28.901 1.00 92.31 97 GLN A CA 1
ATOM 754 C C . GLN A 1 97 ? 13.057 3.921 -27.820 1.00 92.31 97 GLN A C 1
ATOM 756 O O . GLN A 1 97 ? 13.899 3.072 -27.529 1.00 92.31 97 GLN A O 1
ATOM 761 N N . TRP A 1 98 ? 11.870 3.987 -27.231 1.00 95.00 98 TRP A N 1
ATOM 762 C CA . TRP A 1 98 ? 11.387 3.048 -26.223 1.00 95.00 98 TRP A CA 1
ATOM 763 C C . TRP A 1 98 ? 9.905 2.770 -26.461 1.00 95.00 98 TRP A C 1
ATOM 765 O O . TRP A 1 98 ? 9.208 3.548 -27.113 1.00 95.00 98 TRP A O 1
ATOM 775 N N . ARG A 1 99 ? 9.415 1.633 -25.963 1.00 95.62 99 ARG A N 1
ATOM 776 C CA . ARG A 1 99 ? 8.019 1.221 -26.144 1.00 95.62 99 ARG A CA 1
ATOM 777 C C . ARG A 1 99 ? 7.296 1.309 -24.813 1.00 95.62 99 ARG A C 1
ATOM 779 O O . ARG A 1 99 ? 7.767 0.763 -23.820 1.00 95.62 99 ARG A O 1
ATOM 786 N N . PHE A 1 100 ? 6.117 1.922 -24.801 1.00 96.81 100 PHE A N 1
ATOM 787 C CA . PHE A 1 100 ? 5.307 2.032 -23.585 1.00 96.81 100 PHE A CA 1
ATOM 788 C C . PHE A 1 100 ? 5.015 0.666 -22.941 1.00 96.81 100 PHE A C 1
ATOM 790 O O . PHE A 1 100 ? 5.122 0.518 -21.726 1.00 96.81 100 PHE A O 1
ATOM 797 N N . ILE A 1 101 ? 4.759 -0.361 -23.762 1.00 97.69 101 ILE A N 1
ATOM 798 C CA . ILE A 1 101 ? 4.527 -1.738 -23.298 1.00 97.69 101 ILE A CA 1
ATOM 799 C C . ILE A 1 101 ? 5.714 -2.326 -22.517 1.00 97.69 101 ILE A C 1
ATOM 801 O O . ILE A 1 101 ? 5.511 -3.197 -21.674 1.00 97.69 101 ILE A O 1
ATOM 805 N N . ASP A 1 102 ? 6.943 -1.859 -22.765 1.00 97.50 102 ASP A N 1
ATOM 806 C CA . ASP A 1 102 ? 8.111 -2.299 -22.001 1.00 97.50 102 ASP A CA 1
ATOM 807 C C . ASP A 1 102 ? 8.086 -1.714 -20.586 1.00 97.50 102 ASP A C 1
ATOM 809 O O . ASP A 1 102 ? 8.299 -2.461 -19.635 1.00 97.50 102 ASP A O 1
ATOM 813 N N . ILE A 1 103 ? 7.738 -0.432 -20.413 1.00 97.94 103 ILE A N 1
ATOM 814 C CA . ILE A 1 103 ? 7.540 0.171 -19.082 1.00 97.94 103 ILE A CA 1
ATOM 815 C C . ILE A 1 103 ? 6.395 -0.545 -18.362 1.00 97.94 103 ILE A C 1
ATOM 817 O O . ILE A 1 103 ? 6.583 -1.048 -17.257 1.00 97.94 103 ILE A O 1
ATOM 821 N N . LEU A 1 104 ? 5.237 -0.642 -19.020 1.00 98.06 104 LEU A N 1
ATOM 822 C CA . LEU A 1 104 ? 4.024 -1.246 -18.473 1.00 98.06 104 LEU A CA 1
ATOM 823 C C . LEU A 1 104 ? 4.296 -2.677 -17.971 1.00 98.06 104 LEU A C 1
ATOM 825 O O . LEU A 1 104 ? 4.022 -3.002 -16.814 1.00 98.06 104 LEU A O 1
ATOM 829 N N . GLY A 1 105 ? 4.910 -3.513 -18.814 1.00 98.25 105 GLY A N 1
ATOM 830 C CA . GLY A 1 105 ? 5.181 -4.910 -18.493 1.00 98.25 105 GLY A CA 1
ATOM 831 C C . GLY A 1 105 ? 6.321 -5.128 -17.502 1.00 98.25 105 GLY A C 1
ATOM 832 O O . GLY A 1 105 ? 6.201 -5.958 -16.603 1.00 98.25 105 GLY A O 1
ATOM 833 N N . THR A 1 106 ? 7.429 -4.392 -17.620 1.00 98.44 106 THR A N 1
ATOM 834 C CA . THR A 1 106 ? 8.565 -4.571 -16.699 1.00 98.44 106 THR A CA 1
ATOM 835 C C . THR A 1 106 ? 8.280 -4.016 -15.303 1.00 98.44 106 THR A C 1
ATOM 837 O O . THR A 1 106 ? 8.774 -4.586 -14.333 1.00 98.44 106 THR A O 1
ATOM 840 N N . GLN A 1 107 ? 7.438 -2.982 -15.173 1.00 98.62 107 GLN A N 1
ATOM 841 C CA . GLN A 1 107 ? 6.958 -2.498 -13.871 1.00 98.62 107 GLN A CA 1
ATOM 842 C C . GLN A 1 107 ? 5.919 -3.421 -13.226 1.00 98.62 107 GLN A C 1
ATOM 844 O O . GLN A 1 107 ? 5.858 -3.499 -12.001 1.00 98.62 107 GLN A O 1
ATOM 849 N N . ALA A 1 108 ? 5.118 -4.138 -14.021 1.00 98.56 108 ALA A N 1
ATOM 850 C CA . ALA A 1 108 ? 4.263 -5.192 -13.478 1.00 98.56 108 ALA A CA 1
ATOM 851 C C . ALA A 1 108 ? 5.134 -6.326 -12.919 1.00 98.56 108 ALA A C 1
ATOM 853 O O . ALA A 1 108 ? 5.000 -6.734 -11.771 1.00 98.56 108 ALA A O 1
ATOM 854 N N . LEU A 1 109 ? 6.097 -6.792 -13.720 1.00 98.38 109 LEU A N 1
ATOM 855 C CA . LEU A 1 109 ? 6.975 -7.897 -13.350 1.00 98.38 109 LEU A CA 1
ATOM 856 C C . LEU A 1 109 ? 7.916 -7.568 -12.182 1.00 98.38 109 LEU A C 1
ATOM 858 O O . LEU A 1 109 ? 8.255 -8.462 -11.413 1.00 98.38 109 LEU A O 1
ATOM 862 N N . SER A 1 110 ? 8.352 -6.316 -12.019 1.00 98.38 110 SER A N 1
ATOM 863 C CA . SER A 1 110 ? 9.240 -5.920 -10.915 1.00 98.38 110 SER A CA 1
ATOM 864 C C . SER A 1 110 ? 8.625 -6.119 -9.529 1.00 98.38 110 SER A C 1
ATOM 866 O O . SER A 1 110 ? 9.377 -6.224 -8.563 1.00 98.38 110 SER A O 1
ATOM 868 N N . ARG A 1 111 ? 7.293 -6.232 -9.440 1.00 97.75 111 ARG A N 1
ATOM 869 C CA . ARG A 1 111 ? 6.542 -6.475 -8.199 1.00 97.75 111 ARG A CA 1
ATOM 870 C C . ARG A 1 111 ? 6.602 -7.912 -7.719 1.00 97.75 111 ARG A C 1
ATOM 872 O O . ARG A 1 111 ? 6.125 -8.194 -6.636 1.00 97.75 111 ARG A O 1
ATOM 879 N N . TRP A 1 112 ? 7.218 -8.828 -8.459 1.00 97.19 112 TRP A N 1
ATOM 880 C CA . TRP A 1 112 ? 7.215 -10.230 -8.062 1.00 97.19 112 TRP A CA 1
ATOM 881 C C . TRP A 1 112 ? 7.732 -10.553 -6.644 1.00 97.19 112 TRP A C 1
ATOM 883 O O . TRP A 1 112 ? 7.211 -11.507 -6.066 1.00 97.19 112 TRP A O 1
ATOM 893 N N . PRO A 1 113 ? 8.659 -9.786 -6.025 1.00 98.44 113 PRO A N 1
ATOM 894 C CA . PRO A 1 113 ? 9.023 -10.007 -4.627 1.00 98.44 113 PRO A CA 1
ATOM 895 C C . PRO A 1 113 ? 7.848 -9.838 -3.650 1.00 98.44 113 PRO A C 1
ATOM 897 O O . PRO A 1 113 ? 7.841 -10.488 -2.607 1.00 98.44 113 PRO A O 1
ATOM 900 N N . THR A 1 114 ? 6.823 -9.040 -3.980 1.00 97.56 114 THR A N 1
ATOM 901 C CA . THR A 1 114 ? 5.643 -8.862 -3.113 1.00 97.56 114 THR A CA 1
ATOM 902 C C . THR A 1 114 ? 4.812 -10.131 -2.984 1.00 97.56 114 THR A C 1
ATOM 904 O O . THR A 1 114 ? 4.104 -10.290 -1.995 1.00 97.56 114 THR A O 1
ATOM 907 N N . LEU A 1 115 ? 4.952 -11.084 -3.912 1.00 98.25 115 LEU A N 1
ATOM 908 C CA . LEU A 1 115 ? 4.346 -12.406 -3.779 1.00 98.25 115 LEU A CA 1
ATOM 909 C C . LEU A 1 115 ? 4.885 -13.144 -2.546 1.00 98.25 115 LEU A C 1
ATOM 911 O O . LEU A 1 115 ? 4.131 -13.805 -1.838 1.00 98.25 115 LEU A O 1
ATOM 915 N N . ILE A 1 116 ? 6.183 -13.000 -2.258 1.00 98.56 116 ILE A N 1
ATOM 916 C CA . ILE A 1 116 ? 6.801 -13.574 -1.058 1.00 98.56 116 ILE A CA 1
ATOM 917 C C . ILE A 1 116 ? 6.282 -12.846 0.185 1.00 98.56 116 ILE A C 1
ATOM 919 O O . ILE A 1 116 ? 5.936 -13.509 1.159 1.00 98.56 116 ILE A O 1
ATOM 923 N N . THR A 1 117 ? 6.159 -11.513 0.135 1.00 98.31 117 THR A N 1
ATOM 924 C CA . THR A 1 117 ? 5.540 -10.723 1.213 1.00 98.31 117 THR A CA 1
ATOM 925 C C . THR A 1 117 ? 4.121 -11.206 1.519 1.00 98.31 117 THR A C 1
ATOM 927 O O . THR A 1 117 ? 3.811 -11.475 2.675 1.00 98.31 117 THR A O 1
ATOM 930 N N . ALA A 1 118 ? 3.278 -11.397 0.500 1.00 98.06 118 ALA A N 1
ATOM 931 C CA . ALA A 1 118 ? 1.918 -11.895 0.688 1.00 98.06 118 ALA A CA 1
ATOM 932 C C . ALA A 1 118 ? 1.902 -13.287 1.341 1.00 98.06 118 ALA A C 1
ATOM 934 O O . ALA A 1 118 ? 1.141 -13.518 2.274 1.00 98.06 118 ALA A O 1
ATOM 935 N N . LEU A 1 119 ? 2.789 -14.195 0.916 1.00 98.31 119 LEU A N 1
ATOM 936 C CA . LEU A 1 119 ? 2.895 -15.542 1.489 1.00 98.31 119 LEU A CA 1
ATOM 937 C C . LEU A 1 119 ? 3.299 -15.535 2.969 1.00 98.31 119 LEU A C 1
ATOM 939 O O . LEU A 1 119 ? 2.721 -16.284 3.754 1.00 98.31 119 LEU A O 1
ATOM 943 N N . VAL A 1 120 ? 4.272 -14.709 3.369 1.00 97.94 120 VAL A N 1
ATOM 944 C CA . VAL A 1 120 ? 4.699 -14.638 4.782 1.00 97.94 120 VAL A CA 1
ATOM 945 C C . VAL A 1 120 ? 3.696 -13.905 5.670 1.00 97.94 120 VAL A C 1
ATOM 947 O O . VAL A 1 120 ? 3.723 -14.088 6.887 1.00 97.94 120 VAL A O 1
ATOM 950 N N . MET A 1 121 ? 2.799 -13.117 5.071 1.00 96.62 121 MET A N 1
ATOM 951 C CA . MET A 1 121 ? 1.718 -12.436 5.780 1.00 96.62 121 MET A CA 1
ATOM 952 C C . MET A 1 121 ? 0.473 -13.313 5.996 1.00 96.62 121 MET A C 1
ATOM 954 O O . MET A 1 121 ? -0.309 -13.011 6.893 1.00 96.62 121 MET A O 1
ATOM 958 N N . LEU A 1 122 ? 0.337 -14.445 5.287 1.00 96.19 122 LEU A N 1
ATOM 959 C CA . LEU A 1 122 ? -0.801 -15.373 5.417 1.00 96.19 122 LEU A CA 1
ATOM 960 C C . LEU A 1 122 ? -1.114 -15.876 6.840 1.00 96.19 122 LEU A C 1
ATOM 962 O O . LEU A 1 122 ? -2.297 -16.007 7.159 1.00 96.19 122 LEU A O 1
ATOM 966 N N . PRO A 1 123 ? -0.131 -16.215 7.697 1.00 95.56 123 PRO A N 1
ATOM 967 C CA . PRO A 1 123 ? -0.433 -16.727 9.029 1.00 95.56 123 PRO A CA 1
ATOM 968 C C . PRO A 1 123 ? -1.218 -15.722 9.885 1.00 95.56 123 PRO A C 1
ATOM 970 O O . PRO A 1 123 ? -0.778 -14.591 10.085 1.00 95.56 123 PRO A O 1
ATOM 973 N N . ASP A 1 124 ? -2.311 -16.177 10.513 1.00 91.44 124 ASP A N 1
ATOM 974 C CA . ASP A 1 124 ? -3.135 -15.368 11.436 1.00 91.44 124 ASP A CA 1
ATOM 975 C C . ASP A 1 124 ? -2.342 -14.742 12.598 1.00 91.44 124 ASP A C 1
ATOM 977 O O . ASP A 1 124 ? -2.793 -13.775 13.213 1.00 91.44 124 ASP A O 1
ATOM 981 N N . ALA A 1 125 ? -1.168 -15.295 12.910 1.00 93.00 125 ALA A N 1
ATOM 982 C CA . ALA A 1 125 ? -0.222 -14.735 13.869 1.00 93.00 125 ALA A CA 1
ATOM 983 C C . ALA A 1 125 ? 0.096 -13.261 13.577 1.00 93.00 125 ALA A C 1
ATOM 985 O O . ALA A 1 125 ? 0.158 -12.461 14.511 1.00 93.00 125 ALA A O 1
ATOM 986 N N . ASN A 1 126 ? 0.219 -12.888 12.297 1.00 93.50 126 ASN A N 1
ATOM 987 C CA . ASN A 1 126 ? 0.514 -11.512 11.911 1.00 93.50 126 ASN A CA 1
ATOM 988 C C . ASN A 1 126 ? -0.622 -10.561 12.302 1.00 93.50 126 ASN A C 1
ATOM 990 O O . ASN A 1 126 ? -0.383 -9.501 12.877 1.00 93.50 126 ASN A O 1
ATOM 994 N N . ARG A 1 127 ? -1.870 -10.977 12.056 1.00 88.31 127 ARG A N 1
ATOM 995 C CA . ARG A 1 127 ? -3.065 -10.211 12.423 1.00 88.31 127 ARG A CA 1
ATOM 996 C C . ARG A 1 127 ? -3.214 -10.095 13.939 1.00 88.31 127 ARG A C 1
ATOM 998 O O . ARG A 1 127 ? -3.389 -8.991 14.441 1.00 88.31 127 ARG A O 1
ATOM 1005 N N . ARG A 1 128 ? -3.104 -11.211 14.672 1.00 88.44 128 ARG A N 1
ATOM 1006 C CA . ARG A 1 128 ? -3.230 -11.217 16.143 1.00 88.44 128 ARG A CA 1
ATOM 1007 C C . ARG A 1 128 ? -2.185 -10.329 16.813 1.00 88.44 128 ARG A C 1
ATOM 1009 O O . ARG A 1 128 ? -2.509 -9.595 17.742 1.00 88.44 128 ARG A O 1
ATOM 1016 N N . PHE A 1 129 ? -0.938 -10.382 16.344 1.00 90.88 129 PHE A N 1
ATOM 1017 C CA . PHE A 1 129 ? 0.110 -9.532 16.896 1.00 90.88 129 PHE A CA 1
ATOM 1018 C C . PHE A 1 129 ? -0.044 -8.064 16.474 1.00 90.88 129 PHE A C 1
ATOM 1020 O O . PHE A 1 129 ? 0.191 -7.179 17.291 1.00 90.88 129 PHE A O 1
ATOM 1027 N N . GLY A 1 130 ? -0.512 -7.790 15.253 1.00 87.19 130 GLY A N 1
ATOM 1028 C CA . GLY A 1 130 ? -0.877 -6.436 14.824 1.00 87.19 130 GLY A CA 1
ATOM 1029 C C . GLY A 1 130 ? -1.962 -5.808 15.708 1.00 87.19 130 GLY A C 1
ATOM 1030 O O . GLY A 1 130 ? -1.781 -4.696 16.195 1.00 87.19 130 GLY A O 1
ATOM 1031 N N . GLU A 1 131 ? -3.039 -6.546 16.000 1.00 83.38 131 GLU A N 1
ATOM 1032 C CA . GLU A 1 131 ? -4.107 -6.131 16.932 1.00 83.38 131 GLU A CA 1
ATOM 1033 C C . GLU A 1 131 ? -3.568 -5.876 18.351 1.00 83.38 131 GLU A C 1
ATOM 1035 O O . GLU A 1 131 ? -3.972 -4.925 19.024 1.00 83.38 131 GLU A O 1
ATOM 1040 N N . TYR A 1 132 ? -2.610 -6.691 18.806 1.00 87.31 132 TYR A N 1
ATOM 1041 C CA . TYR A 1 132 ? -1.907 -6.438 20.061 1.00 87.31 132 TYR A CA 1
ATOM 1042 C C . TYR A 1 132 ? -1.137 -5.112 20.026 1.00 87.31 132 TYR A C 1
ATOM 1044 O O . TYR A 1 132 ? -1.310 -4.304 20.938 1.00 87.31 132 TYR A O 1
ATOM 1052 N N . LEU A 1 133 ? -0.340 -4.847 18.985 1.00 86.62 133 LEU A N 1
ATOM 1053 C CA . LEU A 1 133 ? 0.427 -3.603 18.862 1.00 86.62 133 LEU A CA 1
ATOM 1054 C C . LEU A 1 133 ? -0.481 -2.364 18.842 1.00 86.62 133 LEU A C 1
ATOM 1056 O O . LEU A 1 133 ? -0.204 -1.403 19.557 1.00 86.62 133 LEU A O 1
ATOM 1060 N N . THR A 1 134 ? -1.592 -2.392 18.100 1.00 82.44 134 THR A N 1
ATOM 1061 C CA . THR A 1 134 ? -2.536 -1.261 18.056 1.00 82.44 134 THR A CA 1
ATOM 1062 C C . THR A 1 134 ? -3.275 -1.069 19.380 1.00 82.44 134 THR A C 1
ATOM 1064 O O . THR A 1 134 ? -3.520 0.070 19.780 1.00 82.44 134 THR A O 1
ATOM 1067 N N . SER A 1 135 ? -3.553 -2.147 20.128 1.00 81.12 135 SER A N 1
ATOM 1068 C CA . SER A 1 135 ? -4.122 -2.043 21.481 1.00 81.12 135 SER A CA 1
ATOM 1069 C C . SER A 1 135 ? -3.196 -1.303 22.456 1.00 81.12 135 SER A C 1
ATOM 1071 O O . SER A 1 135 ? -3.681 -0.537 23.286 1.00 81.12 135 SER A O 1
ATOM 1073 N N . GLN A 1 136 ? -1.870 -1.445 22.316 1.00 82.81 136 GLN A N 1
ATOM 1074 C CA . GLN A 1 136 ? -0.898 -0.710 23.140 1.00 82.81 136 GLN A CA 1
ATOM 1075 C C . GLN A 1 136 ? -0.858 0.790 22.816 1.00 82.81 136 GLN A C 1
ATOM 1077 O O . GLN A 1 136 ? -0.451 1.589 23.654 1.00 82.81 136 GLN A O 1
ATOM 1082 N N . LEU A 1 137 ? -1.301 1.174 21.616 1.00 78.25 137 LEU A N 1
ATOM 1083 C CA . LEU A 1 137 ? -1.394 2.566 21.171 1.00 78.25 137 LEU A CA 1
ATOM 1084 C C . LEU A 1 137 ? -2.764 3.198 21.476 1.00 78.25 137 LEU A C 1
ATOM 1086 O O . LEU A 1 137 ? -3.011 4.333 21.082 1.00 78.25 137 LEU A O 1
ATOM 1090 N N . GLY A 1 138 ? -3.667 2.477 22.153 1.00 68.31 138 GLY A N 1
ATOM 1091 C CA . GLY A 1 138 ? -5.035 2.936 22.417 1.00 68.31 138 GLY A CA 1
ATOM 1092 C C . GLY A 1 138 ? -5.966 2.877 21.198 1.00 68.31 138 GLY A C 1
ATOM 1093 O O . GLY A 1 138 ? -7.075 3.396 21.263 1.00 68.31 138 GLY A O 1
ATOM 1094 N N . GLN A 1 139 ? -5.538 2.233 20.107 1.00 66.69 139 GLN A N 1
ATOM 1095 C CA . GLN A 1 139 ? -6.267 2.137 18.833 1.00 66.69 139 GLN A CA 1
ATOM 1096 C C . GLN A 1 139 ? -6.882 0.743 18.580 1.00 66.69 139 GLN A C 1
ATOM 1098 O O . GLN A 1 139 ? -7.438 0.493 17.515 1.00 66.69 139 GLN A O 1
ATOM 1103 N N . GLY A 1 140 ? -6.777 -0.191 19.534 1.00 56.19 140 GLY A N 1
ATOM 1104 C CA . GLY A 1 140 ? -7.254 -1.576 19.400 1.00 56.19 140 GLY A CA 1
ATOM 1105 C C . GLY A 1 140 ? -8.470 -1.910 20.272 1.00 56.19 140 GLY A C 1
ATOM 1106 O O . GLY A 1 140 ? -8.723 -1.274 21.295 1.00 56.19 140 GLY A O 1
ATOM 1107 N N . SER A 1 141 ? -9.224 -2.947 19.897 1.00 54.03 141 SER A N 1
ATOM 1108 C CA . SER A 1 141 ? -10.345 -3.456 20.698 1.00 54.03 141 SER A CA 1
ATOM 1109 C C . SER A 1 141 ? -9.868 -4.447 21.766 1.00 54.03 141 SER A C 1
ATOM 1111 O O . SER A 1 141 ? -9.379 -5.517 21.416 1.00 54.03 141 SER A O 1
ATOM 1113 N N . ALA A 1 142 ? -10.099 -4.116 23.043 1.00 54.47 142 ALA A N 1
ATOM 1114 C CA . ALA A 1 142 ? -9.721 -4.878 24.244 1.00 54.47 142 ALA A CA 1
ATOM 1115 C C . ALA A 1 142 ? -8.209 -5.158 24.399 1.00 54.47 142 ALA A C 1
ATOM 1117 O O . ALA A 1 142 ? -7.456 -5.235 23.433 1.00 54.47 142 ALA A O 1
ATOM 1118 N N . GLN A 1 143 ? -7.746 -5.317 25.645 1.00 60.25 143 GLN A N 1
ATOM 1119 C CA . GLN A 1 143 ? -6.352 -5.665 25.931 1.00 60.25 143 GLN A CA 1
ATOM 1120 C C . GLN A 1 143 ? -6.067 -7.077 25.389 1.00 60.25 143 GLN A C 1
ATOM 1122 O O . GLN A 1 143 ? -6.421 -8.077 26.018 1.00 60.25 143 GLN A O 1
ATOM 1127 N N . ALA A 1 144 ? -5.465 -7.178 24.203 1.00 63.16 144 ALA A N 1
ATOM 1128 C CA . ALA A 1 144 ? -5.009 -8.459 23.685 1.00 63.16 144 ALA A CA 1
ATOM 1129 C C . ALA A 1 144 ? -3.852 -8.964 24.562 1.00 63.16 144 ALA A C 1
ATOM 1131 O O . ALA A 1 144 ? -2.945 -8.208 24.917 1.00 63.16 144 ALA A O 1
ATOM 1132 N N . ALA A 1 145 ? -3.881 -10.240 24.944 1.00 71.44 145 ALA A N 1
ATOM 1133 C CA . ALA A 1 145 ? -2.761 -10.854 25.647 1.00 71.44 145 ALA A CA 1
ATOM 1134 C C . ALA A 1 145 ? -1.608 -11.104 24.665 1.00 71.44 145 ALA A C 1
ATOM 1136 O O . ALA A 1 145 ? -1.831 -11.530 23.531 1.00 71.44 145 ALA A O 1
ATOM 1137 N N . ILE A 1 146 ? -0.371 -10.873 25.106 1.00 83.19 146 ILE A N 1
ATOM 1138 C CA . ILE A 1 146 ? 0.808 -11.156 24.289 1.00 83.19 146 ILE A CA 1
ATOM 1139 C C . ILE A 1 146 ? 0.996 -12.669 24.103 1.00 83.19 146 ILE A C 1
ATOM 1141 O O . ILE A 1 146 ? 1.024 -13.431 25.069 1.00 83.19 146 ILE A O 1
ATOM 1145 N N . ASN A 1 147 ? 1.185 -13.094 22.853 1.00 91.81 147 ASN A N 1
ATOM 1146 C CA . ASN A 1 147 ? 1.613 -14.443 22.498 1.00 91.81 147 ASN A CA 1
ATOM 1147 C C . ASN A 1 147 ? 3.029 -14.387 21.888 1.00 91.81 147 ASN A C 1
ATOM 1149 O O . ASN A 1 147 ? 3.191 -13.845 20.791 1.00 91.81 147 ASN A O 1
ATOM 1153 N N . PRO A 1 148 ? 4.058 -14.950 22.554 1.00 93.50 148 PRO A N 1
ATOM 1154 C CA . PRO A 1 148 ? 5.439 -14.913 22.068 1.00 93.50 148 PRO A CA 1
ATOM 1155 C C . PRO A 1 148 ? 5.642 -15.557 20.691 1.00 93.50 148 PRO A C 1
ATOM 1157 O O . PRO A 1 148 ? 6.505 -15.122 19.932 1.00 93.50 148 PRO A O 1
ATOM 1160 N N . VAL A 1 149 ? 4.845 -16.576 20.349 1.00 95.81 149 VAL A N 1
ATOM 1161 C CA . VAL A 1 149 ? 4.917 -17.231 19.033 1.00 95.81 149 VAL A CA 1
ATOM 1162 C C . VAL A 1 149 ? 4.393 -16.296 17.946 1.00 95.81 149 VAL A C 1
ATOM 1164 O O . VAL A 1 149 ? 5.021 -16.171 16.896 1.00 95.81 149 VAL A O 1
ATOM 1167 N N . ASP A 1 150 ? 3.292 -15.589 18.216 1.00 94.81 150 ASP A N 1
ATOM 1168 C CA . ASP A 1 150 ? 2.730 -14.620 17.271 1.00 94.81 150 ASP A CA 1
ATOM 1169 C C . ASP A 1 150 ? 3.700 -13.449 17.048 1.00 94.81 150 ASP A C 1
ATOM 1171 O O . ASP A 1 150 ? 3.941 -13.057 15.907 1.00 94.81 150 ASP A O 1
ATOM 1175 N N . ALA A 1 151 ? 4.342 -12.972 18.122 1.00 95.25 151 ALA A N 1
ATOM 1176 C CA . ALA A 1 151 ? 5.388 -11.950 18.063 1.00 95.25 151 ALA A CA 1
ATOM 1177 C C . ALA A 1 151 ? 6.591 -12.387 17.210 1.00 95.25 151 ALA A C 1
ATOM 1179 O O . ALA A 1 151 ? 7.090 -11.614 16.388 1.00 95.25 151 ALA A O 1
ATOM 1180 N N . ALA A 1 152 ? 7.060 -13.628 17.385 1.00 97.00 152 ALA A N 1
ATOM 1181 C CA . ALA A 1 152 ? 8.174 -14.169 16.613 1.00 97.00 152 ALA A CA 1
ATOM 1182 C C . ALA A 1 152 ? 7.828 -14.284 15.120 1.00 97.00 152 ALA A C 1
ATOM 1184 O O . ALA A 1 152 ? 8.616 -13.851 14.278 1.00 97.00 152 ALA A O 1
ATOM 1185 N N . ILE A 1 153 ? 6.642 -14.811 14.789 1.00 96.81 153 ILE A N 1
ATOM 1186 C CA . ILE A 1 153 ? 6.179 -14.935 13.398 1.00 96.81 153 ILE A CA 1
ATOM 1187 C C . ILE A 1 153 ? 6.060 -13.555 12.749 1.00 96.81 153 ILE A C 1
ATOM 1189 O O . ILE A 1 153 ? 6.630 -13.351 11.678 1.00 96.81 153 ILE A O 1
ATOM 1193 N N . PHE A 1 154 ? 5.411 -12.597 13.417 1.00 95.50 154 PHE A N 1
ATOM 1194 C CA . PHE A 1 154 ? 5.272 -11.227 12.918 1.00 95.50 154 PHE A CA 1
ATOM 1195 C C . PHE A 1 154 ? 6.626 -10.551 12.692 1.00 95.50 154 PHE A C 1
ATOM 1197 O O . PHE A 1 154 ? 6.837 -9.899 11.669 1.00 95.50 154 PHE A O 1
ATOM 1204 N N . SER A 1 155 ? 7.574 -10.739 13.614 1.00 96.12 155 SER A N 1
ATOM 1205 C CA . SER A 1 155 ? 8.916 -10.160 13.494 1.00 96.12 155 SER A CA 1
ATOM 1206 C C . SER A 1 155 ? 9.660 -10.717 12.277 1.00 96.12 155 SER A C 1
ATOM 1208 O O . SER A 1 155 ? 10.239 -9.957 11.501 1.00 96.12 155 SER A O 1
ATOM 1210 N N . ILE A 1 156 ? 9.605 -12.037 12.067 1.00 98.12 156 ILE A N 1
ATOM 1211 C CA . ILE A 1 156 ? 10.211 -12.695 10.899 1.00 98.12 156 ILE A CA 1
ATOM 1212 C C . ILE A 1 156 ? 9.535 -12.221 9.608 1.00 98.12 156 ILE A C 1
ATOM 1214 O O . ILE A 1 156 ? 10.224 -11.852 8.656 1.00 98.12 156 ILE A O 1
ATOM 1218 N N . ALA A 1 157 ? 8.201 -12.192 9.581 1.00 97.50 157 ALA A N 1
ATOM 1219 C CA . ALA A 1 157 ? 7.429 -11.753 8.425 1.00 97.50 157 ALA A CA 1
ATOM 1220 C C . ALA A 1 157 ? 7.751 -10.295 8.055 1.00 97.50 157 ALA A C 1
ATOM 1222 O O . ALA A 1 157 ? 7.974 -10.001 6.883 1.00 97.50 157 ALA A O 1
ATOM 1223 N N . THR A 1 158 ? 7.877 -9.407 9.046 1.00 95.69 158 THR A N 1
ATOM 1224 C CA . THR A 1 158 ? 8.248 -7.994 8.854 1.00 95.69 158 THR A CA 1
ATOM 1225 C C . THR A 1 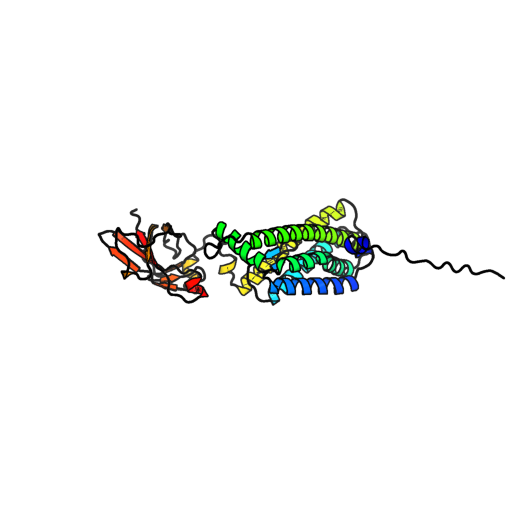158 ? 9.651 -7.842 8.266 1.00 95.69 158 THR A C 1
ATOM 1227 O O . THR A 1 158 ? 9.847 -7.082 7.317 1.00 95.69 158 THR A O 1
ATOM 1230 N N . ILE A 1 159 ? 10.637 -8.593 8.772 1.00 98.25 159 ILE A N 1
ATOM 1231 C CA . ILE A 1 159 ? 12.005 -8.575 8.229 1.00 98.25 159 ILE A CA 1
ATOM 1232 C C . ILE A 1 159 ? 12.006 -9.040 6.769 1.00 98.25 159 ILE A C 1
ATOM 1234 O O . ILE A 1 159 ? 12.625 -8.402 5.917 1.00 98.25 159 ILE A O 1
ATOM 1238 N N . ILE A 1 160 ? 11.294 -10.129 6.459 1.00 98.44 160 ILE A N 1
ATOM 1239 C CA . ILE A 1 160 ? 11.184 -10.630 5.084 1.00 98.44 160 ILE A CA 1
ATOM 1240 C C . ILE A 1 160 ? 10.494 -9.593 4.192 1.00 98.44 160 ILE A C 1
ATOM 1242 O O . ILE A 1 160 ? 11.010 -9.298 3.115 1.00 98.44 160 ILE A O 1
ATOM 1246 N N . ALA A 1 161 ? 9.387 -8.999 4.642 1.00 97.56 161 ALA A N 1
ATOM 1247 C CA . ALA A 1 161 ? 8.659 -7.973 3.901 1.00 97.56 161 ALA A CA 1
ATOM 1248 C C . ALA A 1 161 ? 9.557 -6.776 3.552 1.00 97.56 161 ALA A C 1
ATOM 1250 O O . ALA A 1 161 ? 9.585 -6.351 2.397 1.00 97.56 161 ALA A O 1
ATOM 1251 N N . LEU A 1 162 ? 10.369 -6.297 4.501 1.00 97.62 162 LEU A N 1
ATOM 1252 C CA . LEU A 1 162 ? 11.315 -5.202 4.271 1.00 97.62 162 LEU A CA 1
ATOM 1253 C C . LEU A 1 162 ? 12.394 -5.569 3.238 1.00 97.62 162 LEU A C 1
ATOM 1255 O O . LEU A 1 162 ? 12.723 -4.769 2.361 1.00 97.62 162 LEU A O 1
ATOM 1259 N N . LEU A 1 163 ? 12.930 -6.791 3.296 1.00 98.50 163 LEU A N 1
ATOM 1260 C CA . LEU A 1 163 ? 13.900 -7.272 2.307 1.00 98.50 163 LEU A CA 1
ATOM 1261 C C . LEU A 1 163 ? 13.280 -7.381 0.906 1.00 98.50 163 LEU A C 1
ATOM 1263 O O . LEU A 1 163 ? 13.916 -7.007 -0.084 1.00 98.50 163 LEU A O 1
ATOM 1267 N N . MET A 1 164 ? 12.038 -7.863 0.814 1.00 98.44 164 MET A N 1
ATOM 1268 C CA . MET A 1 164 ? 11.303 -7.951 -0.449 1.00 98.44 164 MET A CA 1
ATOM 1269 C C . MET A 1 164 ? 10.967 -6.566 -1.008 1.00 98.44 164 MET A C 1
ATOM 1271 O O . MET A 1 164 ? 11.070 -6.372 -2.218 1.00 98.44 164 MET A O 1
ATOM 1275 N N . LEU A 1 165 ? 10.657 -5.588 -0.150 1.00 98.00 165 LEU A N 1
ATOM 1276 C CA . LEU A 1 165 ? 10.449 -4.191 -0.537 1.00 98.00 165 LEU A CA 1
ATOM 1277 C C . LEU A 1 165 ? 11.713 -3.594 -1.169 1.00 98.00 165 LEU A C 1
ATOM 1279 O O . LEU A 1 165 ? 11.666 -3.077 -2.286 1.00 98.00 165 LEU A O 1
ATOM 1283 N N . ILE A 1 166 ? 12.867 -3.731 -0.507 1.00 98.44 166 ILE A N 1
ATOM 1284 C CA . ILE A 1 166 ? 14.159 -3.255 -1.034 1.00 98.44 166 ILE A CA 1
ATOM 1285 C C . ILE A 1 166 ? 14.450 -3.899 -2.395 1.00 98.44 166 ILE A C 1
ATOM 1287 O O . ILE A 1 166 ? 14.869 -3.227 -3.345 1.00 98.44 166 ILE A O 1
ATOM 1291 N N . TRP A 1 167 ? 14.207 -5.205 -2.511 1.00 98.56 167 TRP A N 1
ATOM 1292 C CA . TRP A 1 167 ? 14.408 -5.926 -3.759 1.00 98.56 167 TRP A CA 1
ATOM 1293 C C . TRP A 1 167 ? 13.466 -5.447 -4.866 1.00 98.56 167 TRP A C 1
ATOM 1295 O O . TRP A 1 167 ? 13.925 -5.184 -5.982 1.00 98.56 167 TRP A O 1
ATOM 1305 N N . MET A 1 168 ? 12.180 -5.271 -4.563 1.00 98.44 168 MET A N 1
ATOM 1306 C CA . MET A 1 168 ? 11.192 -4.741 -5.498 1.00 98.44 168 MET A CA 1
ATOM 1307 C C . MET A 1 168 ? 11.618 -3.366 -6.016 1.00 98.44 168 MET A C 1
ATOM 1309 O O . MET A 1 168 ? 11.674 -3.169 -7.228 1.00 98.44 168 MET A O 1
ATOM 1313 N N . VAL A 1 169 ? 12.009 -2.438 -5.137 1.00 98.50 169 VAL A N 1
ATOM 1314 C CA . VAL A 1 169 ? 12.452 -1.091 -5.538 1.00 98.50 169 VAL A CA 1
ATOM 1315 C C . VAL A 1 169 ? 13.682 -1.157 -6.446 1.00 98.50 169 VAL A C 1
ATOM 1317 O O . VAL A 1 169 ? 13.733 -0.489 -7.484 1.00 98.50 169 VAL A O 1
ATOM 1320 N N . ALA A 1 170 ? 14.653 -2.017 -6.123 1.00 98.50 170 ALA A N 1
ATOM 1321 C CA . ALA A 1 170 ? 15.821 -2.231 -6.973 1.00 98.50 170 ALA A CA 1
ATOM 1322 C C . ALA A 1 170 ? 15.437 -2.769 -8.366 1.00 98.50 170 ALA A C 1
ATOM 1324 O O . ALA A 1 170 ? 16.029 -2.369 -9.375 1.00 98.50 170 ALA A O 1
ATOM 1325 N N . LEU A 1 171 ? 14.439 -3.656 -8.446 1.00 98.62 171 LEU A N 1
ATOM 1326 C CA . LEU A 1 171 ? 13.899 -4.145 -9.713 1.00 98.62 171 LEU A CA 1
ATOM 1327 C C . LEU A 1 171 ? 13.125 -3.057 -10.463 1.00 98.62 171 LEU A C 1
ATOM 1329 O O . LEU A 1 171 ? 13.333 -2.904 -11.662 1.00 98.62 171 LEU A O 1
ATOM 1333 N N . MET A 1 172 ? 12.296 -2.265 -9.789 1.00 98.56 172 MET A N 1
ATOM 1334 C CA . MET A 1 172 ? 11.545 -1.158 -10.390 1.00 98.56 172 MET A CA 1
ATOM 1335 C C . MET A 1 172 ? 12.477 -0.129 -11.035 1.00 98.56 172 MET A C 1
ATOM 1337 O O . MET A 1 172 ? 12.248 0.277 -12.179 1.00 98.56 172 MET A O 1
ATOM 1341 N N . TYR A 1 173 ? 13.571 0.231 -10.355 1.00 98.62 173 TYR A N 1
ATOM 1342 C CA . TYR A 1 173 ? 14.592 1.117 -10.915 1.00 98.62 173 TYR A CA 1
ATOM 1343 C C . TYR A 1 173 ? 15.250 0.505 -12.157 1.00 98.62 173 TYR A C 1
ATOM 1345 O O . TYR A 1 173 ? 15.364 1.161 -13.194 1.00 98.62 173 TYR A O 1
ATOM 1353 N N . LYS A 1 174 ? 15.648 -0.773 -12.093 1.00 97.88 174 LYS A N 1
ATOM 1354 C CA . LYS A 1 174 ? 16.256 -1.472 -13.237 1.00 97.88 174 LYS A CA 1
ATOM 1355 C C . LYS A 1 174 ? 15.297 -1.585 -14.420 1.00 97.88 174 LYS A C 1
ATOM 1357 O O . LYS A 1 174 ? 15.728 -1.378 -15.550 1.00 97.88 174 LYS A O 1
ATOM 1362 N N . ALA A 1 175 ? 14.025 -1.883 -14.172 1.00 98.00 175 ALA A N 1
ATOM 1363 C CA . ALA A 1 175 ? 12.976 -1.938 -15.184 1.00 98.00 175 ALA A CA 1
ATOM 1364 C C . ALA A 1 175 ? 12.848 -0.598 -15.917 1.00 98.00 175 ALA A C 1
ATOM 1366 O O . ALA A 1 175 ? 12.865 -0.570 -17.147 1.00 98.00 175 ALA A O 1
ATOM 1367 N N . TYR A 1 176 ? 12.807 0.511 -15.174 1.00 98.25 176 TYR A N 1
ATOM 1368 C CA . TYR A 1 176 ? 12.762 1.857 -15.744 1.00 98.25 176 TYR A CA 1
ATOM 1369 C C . TYR A 1 176 ? 14.030 2.198 -16.538 1.00 98.25 176 TYR A C 1
ATOM 1371 O O . TYR A 1 176 ? 13.953 2.586 -17.704 1.00 98.25 176 TYR A O 1
ATOM 1379 N N . ALA A 1 177 ? 15.209 2.000 -15.943 1.00 97.75 177 ALA A N 1
ATOM 1380 C CA . ALA A 1 177 ? 16.481 2.332 -16.576 1.00 97.75 177 ALA A CA 1
ATOM 1381 C C . ALA A 1 177 ? 16.719 1.535 -17.871 1.00 97.75 177 ALA A C 1
ATOM 1383 O O . ALA A 1 177 ? 17.164 2.102 -18.870 1.00 97.75 177 ALA A O 1
ATOM 1384 N N . VAL A 1 178 ? 16.389 0.237 -17.875 1.00 96.38 178 VAL A N 1
ATOM 1385 C CA . VAL A 1 178 ? 16.524 -0.634 -19.053 1.00 96.38 178 VAL A CA 1
ATOM 1386 C C . VAL A 1 178 ? 15.486 -0.289 -20.119 1.00 96.38 178 VAL A C 1
ATOM 1388 O O . VAL A 1 178 ? 15.866 -0.091 -21.270 1.00 96.38 178 VAL A O 1
ATOM 1391 N N . SER A 1 179 ? 14.206 -0.168 -19.754 1.00 97.06 179 SER A N 1
ATOM 1392 C CA . SER A 1 179 ? 13.123 0.067 -20.724 1.00 97.06 179 SER A CA 1
ATOM 1393 C C . SER A 1 179 ? 13.221 1.432 -21.403 1.00 97.06 179 SER A C 1
ATOM 1395 O O . SER A 1 179 ? 12.874 1.559 -22.573 1.00 97.06 179 SER A O 1
ATOM 1397 N N . CYS A 1 180 ? 13.729 2.442 -20.693 1.00 96.88 180 CYS A N 1
ATOM 1398 C CA . CYS A 1 180 ? 13.834 3.813 -21.195 1.00 96.88 180 CYS A CA 1
ATOM 1399 C C . CYS A 1 180 ? 15.248 4.179 -21.677 1.00 96.88 180 CYS A C 1
ATOM 1401 O O . CYS A 1 180 ? 15.476 5.328 -22.060 1.00 96.88 180 CYS A O 1
ATOM 1403 N N . ASN A 1 181 ? 16.201 3.238 -21.640 1.00 96.38 181 ASN A N 1
ATOM 1404 C CA . ASN A 1 181 ? 17.622 3.450 -21.943 1.00 96.38 181 ASN A CA 1
ATOM 1405 C C . ASN A 1 181 ? 18.237 4.650 -21.183 1.00 96.38 181 ASN A C 1
ATOM 1407 O O . ASN A 1 181 ? 18.937 5.490 -21.754 1.00 96.38 181 ASN A O 1
ATOM 1411 N N . LEU A 1 182 ? 17.954 4.748 -19.883 1.00 96.38 182 LEU A N 1
ATOM 1412 C CA . LEU A 1 182 ? 18.436 5.821 -19.009 1.00 96.38 182 LEU A CA 1
ATOM 1413 C C . LEU A 1 182 ? 19.619 5.348 -18.156 1.00 96.38 182 LEU A C 1
ATOM 1415 O O . LEU A 1 182 ? 19.697 4.186 -17.758 1.00 96.38 182 LEU A O 1
ATOM 1419 N N . LYS A 1 183 ? 20.554 6.260 -17.862 1.00 95.25 183 LYS A N 1
ATOM 1420 C CA . LYS A 1 183 ? 21.761 5.983 -17.065 1.00 95.25 183 LYS A CA 1
ATOM 1421 C C . LYS A 1 183 ? 22.119 7.161 -16.158 1.00 95.25 183 LYS A C 1
ATOM 1423 O O . LYS A 1 183 ? 21.710 8.296 -16.404 1.00 95.25 183 LYS A O 1
ATOM 1428 N N . GLY A 1 184 ? 22.936 6.878 -15.145 1.00 95.69 184 GLY A N 1
ATOM 1429 C CA . GLY A 1 184 ? 23.512 7.880 -14.247 1.00 95.69 184 GLY A CA 1
ATOM 1430 C C . GLY A 1 184 ? 22.472 8.626 -13.407 1.00 95.69 184 GLY A C 1
ATOM 1431 O O . GLY A 1 184 ? 21.349 8.159 -13.216 1.00 95.69 184 GLY A O 1
ATOM 1432 N N . ALA A 1 185 ? 22.851 9.812 -12.925 1.00 96.06 185 ALA A N 1
ATOM 1433 C CA . ALA A 1 185 ? 22.032 10.625 -12.023 1.00 96.06 185 ALA A CA 1
ATOM 1434 C C . ALA A 1 185 ? 20.636 10.935 -12.586 1.00 96.06 185 ALA A C 1
ATOM 1436 O O . ALA A 1 185 ? 19.657 10.907 -11.850 1.00 96.06 185 ALA A O 1
ATOM 1437 N N . LYS A 1 186 ? 20.519 11.148 -13.903 1.00 95.69 186 LYS A N 1
ATOM 1438 C CA . LYS A 1 186 ? 19.238 11.433 -14.565 1.00 95.69 186 LYS A CA 1
ATOM 1439 C C . LYS A 1 186 ? 18.205 10.322 -14.351 1.00 95.69 186 LYS A C 1
ATOM 1441 O O . LYS A 1 186 ? 17.041 10.608 -14.077 1.00 95.69 186 LYS A O 1
ATOM 1446 N N . ALA A 1 187 ? 18.632 9.062 -14.471 1.00 97.38 187 ALA A N 1
ATOM 1447 C CA . ALA A 1 187 ? 17.766 7.906 -14.250 1.00 97.38 187 ALA A CA 1
ATOM 1448 C C . ALA A 1 187 ? 17.322 7.828 -12.785 1.00 97.38 187 ALA A C 1
ATOM 1450 O O . ALA A 1 187 ? 16.144 7.639 -12.510 1.00 97.38 187 ALA A O 1
ATOM 1451 N N . ILE A 1 188 ? 18.268 8.017 -11.860 1.00 98.19 188 ILE A N 1
ATOM 1452 C CA . ILE A 1 188 ? 18.032 7.928 -10.415 1.00 98.19 188 ILE A CA 1
ATOM 1453 C C . ILE A 1 188 ? 17.055 9.017 -9.962 1.00 98.19 188 ILE A C 1
ATOM 1455 O O . ILE A 1 188 ? 16.033 8.707 -9.361 1.00 98.19 188 ILE A O 1
ATOM 1459 N N . VAL A 1 189 ? 17.330 10.281 -10.298 1.00 98.44 189 VAL A N 1
ATOM 1460 C CA . VAL A 1 189 ? 16.517 11.428 -9.863 1.00 98.44 189 VAL A CA 1
ATOM 1461 C C . VAL A 1 189 ? 15.086 11.317 -10.382 1.00 98.44 189 VAL A C 1
ATOM 1463 O O . VAL A 1 189 ? 14.142 11.438 -9.607 1.00 98.44 189 VAL A O 1
ATOM 1466 N N . THR A 1 190 ? 14.902 11.033 -11.676 1.00 98.44 190 THR A N 1
ATOM 1467 C CA . THR A 1 190 ? 13.544 10.913 -12.234 1.00 98.44 190 THR A CA 1
ATOM 1468 C C . THR A 1 190 ? 12.789 9.693 -11.721 1.00 98.44 190 THR A C 1
ATOM 1470 O O . THR A 1 190 ? 11.574 9.771 -11.549 1.00 98.44 190 THR A O 1
ATOM 1473 N N . PHE A 1 191 ? 13.484 8.594 -11.419 1.00 98.75 191 PHE A N 1
ATOM 1474 C CA . PHE A 1 191 ? 12.874 7.439 -10.768 1.00 98.75 191 PHE A CA 1
ATOM 1475 C C . PHE A 1 191 ? 12.374 7.784 -9.361 1.00 98.75 191 PHE A C 1
ATOM 1477 O O . PHE A 1 191 ? 11.219 7.508 -9.062 1.00 98.75 191 PHE A O 1
ATOM 1484 N N . ILE A 1 192 ? 13.205 8.426 -8.531 1.00 98.69 192 ILE A N 1
ATOM 1485 C CA . ILE A 1 192 ? 12.838 8.812 -7.158 1.00 98.69 192 ILE A CA 1
ATOM 1486 C C . ILE A 1 192 ? 11.647 9.774 -7.164 1.00 98.69 192 ILE A C 1
ATOM 1488 O O . ILE A 1 192 ? 10.684 9.549 -6.439 1.00 98.69 192 ILE A O 1
ATOM 1492 N N . ILE A 1 193 ? 11.675 10.807 -8.013 1.00 98.69 193 ILE A N 1
ATOM 1493 C CA . ILE A 1 193 ? 10.556 11.755 -8.136 1.00 98.69 193 ILE A CA 1
ATOM 1494 C C . ILE A 1 193 ? 9.277 11.024 -8.555 1.00 98.69 193 ILE A C 1
ATOM 1496 O O . ILE A 1 193 ? 8.230 11.224 -7.948 1.00 98.69 193 ILE A O 1
ATOM 1500 N N . SER A 1 194 ? 9.363 10.146 -9.559 1.00 98.75 194 SER A N 1
ATOM 1501 C CA . SER A 1 194 ? 8.202 9.374 -10.019 1.00 98.75 194 SER A CA 1
ATOM 1502 C C . SER A 1 194 ? 7.657 8.458 -8.931 1.00 98.75 194 SER A C 1
ATOM 1504 O O . SER A 1 194 ? 6.447 8.345 -8.798 1.00 98.75 194 SER A O 1
ATOM 1506 N N . LEU A 1 195 ? 8.540 7.825 -8.155 1.00 98.75 195 LEU A N 1
ATOM 1507 C CA . LEU A 1 195 ? 8.169 6.929 -7.068 1.00 98.75 195 LEU A CA 1
ATOM 1508 C C . LEU A 1 195 ? 7.408 7.675 -5.969 1.00 98.75 195 LEU A C 1
ATOM 1510 O O . LEU A 1 195 ? 6.341 7.228 -5.575 1.00 98.75 195 LEU A O 1
ATOM 1514 N N . ILE A 1 196 ? 7.912 8.836 -5.537 1.00 98.56 196 ILE A N 1
ATOM 1515 C CA . ILE A 1 196 ? 7.261 9.672 -4.516 1.00 98.56 196 ILE A CA 1
ATOM 1516 C C . ILE A 1 196 ? 5.894 10.166 -5.005 1.00 98.56 196 ILE A C 1
ATOM 1518 O O . ILE A 1 196 ? 4.914 10.110 -4.269 1.00 98.56 196 ILE A O 1
ATOM 1522 N N . LEU A 1 197 ? 5.806 10.642 -6.250 1.00 98.56 197 LEU A N 1
ATOM 1523 C CA . LEU A 1 197 ? 4.535 11.108 -6.810 1.00 98.56 197 LEU A CA 1
ATOM 1524 C C . LEU A 1 197 ? 3.526 9.967 -6.961 1.00 98.56 197 LEU A C 1
ATOM 1526 O O . LEU A 1 197 ? 2.349 10.149 -6.658 1.00 98.56 197 LEU A O 1
ATOM 1530 N N . ALA A 1 198 ? 3.982 8.797 -7.407 1.00 98.50 198 ALA A N 1
ATOM 1531 C CA . ALA A 1 198 ? 3.136 7.623 -7.548 1.00 98.50 198 ALA A CA 1
ATOM 1532 C C . ALA A 1 198 ? 2.606 7.148 -6.191 1.00 98.50 198 ALA A C 1
ATOM 1534 O O . ALA A 1 198 ? 1.418 6.872 -6.095 1.00 98.50 198 ALA A O 1
ATOM 1535 N N . GLU A 1 199 ? 3.458 7.135 -5.165 1.00 97.81 199 GLU A N 1
ATOM 1536 C CA . GLU A 1 199 ? 3.104 6.810 -3.779 1.00 97.81 199 GLU A CA 1
ATOM 1537 C C . GLU A 1 199 ? 2.014 7.741 -3.226 1.00 97.81 199 GLU A C 1
ATOM 1539 O O . GLU A 1 199 ? 1.017 7.289 -2.671 1.00 97.81 199 GLU A O 1
ATOM 1544 N N . ILE A 1 200 ? 2.161 9.056 -3.424 1.00 97.12 200 ILE A N 1
ATOM 1545 C CA . ILE A 1 200 ? 1.166 10.037 -2.965 1.00 97.12 200 ILE A CA 1
ATOM 1546 C C . ILE A 1 200 ? -0.160 9.849 -3.708 1.00 97.12 200 ILE A C 1
ATOM 1548 O O . ILE A 1 200 ? -1.225 9.807 -3.094 1.00 97.12 200 ILE A O 1
ATOM 1552 N N . VAL A 1 201 ? -0.115 9.760 -5.040 1.00 97.81 201 VAL A N 1
ATOM 1553 C CA . VAL A 1 201 ? -1.333 9.698 -5.856 1.00 97.81 201 VAL A CA 1
ATOM 1554 C C . VAL A 1 201 ? -2.073 8.380 -5.669 1.00 97.81 201 VAL A C 1
ATOM 1556 O O . VAL A 1 201 ? -3.302 8.400 -5.617 1.00 97.81 201 VAL A O 1
ATOM 1559 N N . SER A 1 202 ? -1.369 7.252 -5.550 1.00 97.56 202 SER A N 1
ATOM 1560 C CA . SER A 1 202 ? -2.031 5.962 -5.367 1.00 97.56 202 SER A CA 1
ATOM 1561 C C . SER A 1 202 ? -2.790 5.912 -4.044 1.00 97.56 202 SER A C 1
ATOM 1563 O O . SER A 1 202 ? -3.977 5.588 -4.051 1.00 97.56 202 SER A O 1
ATOM 1565 N N . LYS A 1 203 ? -2.188 6.396 -2.951 1.00 93.44 203 LYS A N 1
ATOM 1566 C CA . LYS A 1 203 ? -2.867 6.542 -1.656 1.00 93.44 203 LYS A CA 1
ATOM 1567 C C . LYS A 1 203 ? -4.087 7.443 -1.709 1.00 93.44 203 LYS A C 1
ATOM 1569 O O . LYS A 1 203 ? -5.116 7.090 -1.149 1.00 93.44 203 LYS A O 1
ATOM 1574 N N . VAL A 1 204 ? -4.017 8.585 -2.397 1.00 92.25 204 VAL A N 1
ATOM 1575 C CA . VAL A 1 204 ? -5.183 9.478 -2.542 1.00 92.25 204 VAL A CA 1
ATOM 1576 C C . VAL A 1 204 ? -6.338 8.766 -3.254 1.00 92.25 204 VAL A C 1
ATOM 1578 O O . VAL A 1 204 ? -7.487 8.882 -2.829 1.00 92.25 204 VAL A O 1
ATOM 1581 N N . ILE A 1 205 ? -6.048 8.004 -4.312 1.00 93.56 205 ILE A N 1
ATOM 1582 C CA . ILE A 1 205 ? -7.063 7.242 -5.053 1.00 93.56 205 ILE A CA 1
ATOM 1583 C C . ILE A 1 205 ? -7.638 6.117 -4.184 1.00 93.56 205 ILE A C 1
ATOM 1585 O O . ILE A 1 205 ? -8.856 5.961 -4.112 1.00 93.56 205 ILE A O 1
ATOM 1589 N N . ILE A 1 206 ? -6.780 5.353 -3.508 1.00 90.75 206 ILE A N 1
ATOM 1590 C CA . ILE A 1 206 ? -7.185 4.242 -2.638 1.00 90.75 206 ILE A CA 1
ATOM 1591 C C . ILE A 1 206 ? -8.024 4.765 -1.466 1.00 90.75 206 ILE A C 1
ATOM 1593 O O . ILE A 1 206 ? -9.099 4.235 -1.198 1.00 90.75 206 ILE A O 1
ATOM 1597 N N . LEU A 1 207 ? -7.620 5.872 -0.842 1.00 85.75 207 LEU A N 1
ATOM 1598 C CA . LEU A 1 207 ? -8.372 6.530 0.225 1.00 85.75 207 LEU A CA 1
ATOM 1599 C C . LEU A 1 207 ? -9.753 7.000 -0.243 1.00 85.75 207 LEU A C 1
ATOM 1601 O O . LEU A 1 207 ? -10.735 6.865 0.489 1.00 85.75 207 LEU A O 1
ATOM 1605 N N . ALA A 1 208 ? -9.856 7.526 -1.466 1.00 85.06 208 ALA A N 1
ATOM 1606 C CA . ALA A 1 208 ? -11.138 7.897 -2.056 1.00 85.06 208 ALA A CA 1
ATOM 1607 C C . ALA A 1 208 ? -12.038 6.667 -2.281 1.00 85.06 208 ALA A C 1
ATOM 1609 O O . ALA A 1 208 ? -13.237 6.732 -2.005 1.00 85.06 208 ALA A O 1
ATOM 1610 N N . LEU A 1 209 ? -11.471 5.530 -2.707 1.00 83.69 209 LEU A N 1
ATOM 1611 C CA . LEU A 1 209 ? -12.205 4.265 -2.813 1.00 83.69 209 LEU A CA 1
ATOM 1612 C C . LEU A 1 209 ? -12.669 3.766 -1.442 1.00 83.69 209 LEU A C 1
ATOM 1614 O O . LEU A 1 209 ? -13.855 3.481 -1.284 1.00 83.69 209 LEU A O 1
ATOM 1618 N N . PHE A 1 210 ?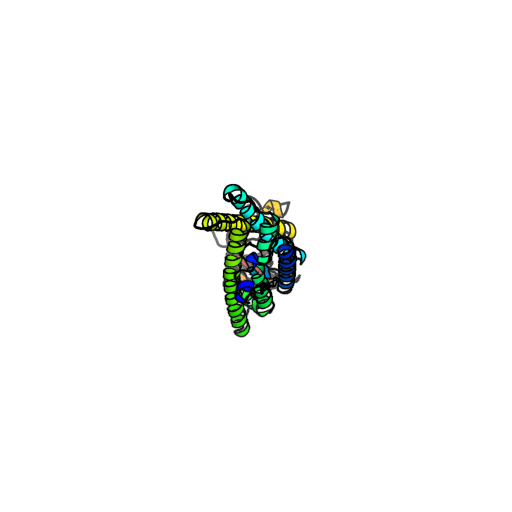 -11.797 3.744 -0.433 1.00 76.38 210 PHE A N 1
ATOM 1619 C CA . PHE A 1 210 ? -12.173 3.407 0.943 1.00 76.38 210 PHE A CA 1
ATOM 1620 C C . PHE A 1 210 ? -13.287 4.313 1.472 1.00 76.38 210 PHE A C 1
ATOM 1622 O O . PHE A 1 210 ? -14.273 3.823 2.017 1.00 76.38 210 PHE A O 1
ATOM 1629 N N . SER A 1 211 ? -13.179 5.623 1.245 1.00 71.50 211 SER A N 1
ATOM 1630 C CA . SER A 1 211 ? -14.193 6.608 1.637 1.00 71.50 211 SER A CA 1
ATOM 1631 C C . SER A 1 211 ? -15.527 6.389 0.924 1.00 71.50 211 SER A C 1
ATOM 1633 O O . SER A 1 211 ? -16.577 6.645 1.500 1.00 71.50 211 SER A O 1
ATOM 1635 N N . SER A 1 212 ? -15.515 5.901 -0.317 1.00 70.75 212 SER A N 1
ATOM 1636 C CA . SER A 1 212 ? -16.747 5.562 -1.038 1.00 70.75 212 SER A CA 1
ATOM 1637 C C . SER A 1 212 ? -17.431 4.297 -0.503 1.00 70.75 212 SER A C 1
ATOM 1639 O O . SER A 1 212 ? -18.646 4.170 -0.625 1.00 70.75 212 SER A O 1
ATOM 1641 N N . ILE A 1 213 ? -16.669 3.385 0.114 1.00 65.50 213 ILE A N 1
ATOM 1642 C CA . ILE A 1 213 ? -17.170 2.132 0.700 1.00 65.50 213 ILE A CA 1
ATOM 1643 C C . ILE A 1 213 ? -17.660 2.352 2.134 1.00 65.50 213 ILE A C 1
ATOM 1645 O O . ILE A 1 213 ? -18.712 1.846 2.507 1.00 65.50 213 ILE A O 1
ATOM 1649 N N . LEU A 1 214 ? -16.879 3.080 2.937 1.00 60.16 214 LEU A N 1
ATOM 1650 C CA . LEU A 1 214 ? -17.116 3.296 4.368 1.00 60.16 214 LEU A CA 1
ATOM 1651 C C . LEU A 1 214 ? -17.843 4.618 4.663 1.00 60.16 214 LEU A C 1
ATOM 1653 O O . LEU A 1 214 ? -18.195 4.879 5.804 1.00 60.16 214 LEU A O 1
ATOM 1657 N N . GLY A 1 215 ? -18.065 5.469 3.660 1.00 53.81 215 GLY A N 1
ATOM 1658 C CA . GLY A 1 215 ? -18.550 6.835 3.847 1.00 53.81 215 GLY A CA 1
ATOM 1659 C C . GLY A 1 215 ? -17.417 7.809 4.200 1.00 53.81 215 GLY A C 1
ATOM 1660 O O . GLY A 1 215 ? -16.548 7.537 5.030 1.00 53.81 215 GLY A O 1
ATOM 1661 N N . THR A 1 216 ? -17.429 8.996 3.585 1.00 47.19 216 THR A N 1
ATOM 1662 C CA . THR A 1 216 ? -16.389 10.033 3.751 1.00 47.19 216 THR A CA 1
ATOM 1663 C C . THR A 1 216 ? -16.213 10.492 5.197 1.00 47.19 216 THR A C 1
ATOM 1665 O O . THR A 1 216 ? -15.109 10.856 5.593 1.00 47.19 216 THR A O 1
ATOM 1668 N N . ASN A 1 217 ? -17.281 10.444 5.994 1.00 43.16 217 ASN A N 1
ATOM 1669 C CA . ASN A 1 217 ? -17.278 10.875 7.392 1.00 43.16 217 ASN A CA 1
ATOM 1670 C C . ASN A 1 217 ? -16.514 9.909 8.312 1.00 43.16 217 ASN A C 1
ATOM 1672 O O . ASN A 1 217 ? -15.958 10.350 9.313 1.00 43.16 217 ASN A O 1
ATOM 1676 N N . ILE A 1 218 ? -16.445 8.619 7.958 1.00 48.41 218 ILE A N 1
ATOM 1677 C CA . ILE A 1 218 ? -15.732 7.599 8.741 1.00 48.41 218 ILE A CA 1
ATOM 1678 C C . ILE A 1 218 ? -14.224 7.669 8.472 1.00 48.41 218 ILE A C 1
ATOM 1680 O O . ILE A 1 218 ? -13.422 7.527 9.388 1.00 48.41 218 ILE A O 1
ATOM 1684 N N . VAL A 1 219 ? -13.829 7.933 7.223 1.00 43.50 219 VAL A N 1
ATOM 1685 C CA . VAL A 1 219 ? -12.421 7.892 6.790 1.00 43.50 219 VAL A CA 1
ATOM 1686 C C . VAL A 1 219 ? -11.687 9.223 7.000 1.00 43.50 219 VAL A C 1
ATOM 1688 O O . VAL A 1 219 ? -10.509 9.230 7.338 1.00 43.50 219 VAL A O 1
ATOM 1691 N N . MET A 1 220 ? -12.368 10.362 6.830 1.00 40.00 220 MET A N 1
ATOM 1692 C CA . MET A 1 220 ? -11.759 11.700 6.936 1.00 40.00 220 MET A CA 1
ATOM 1693 C C . MET A 1 220 ? -12.055 12.414 8.263 1.00 40.00 220 MET A C 1
ATOM 1695 O O . MET A 1 220 ? -11.681 13.578 8.425 1.00 40.00 220 MET A O 1
ATOM 1699 N N . GLY A 1 221 ? -12.716 11.742 9.213 1.00 43.62 221 GLY A N 1
ATOM 1700 C CA . GLY A 1 221 ? -13.141 12.321 10.493 1.00 43.62 221 GLY A CA 1
ATOM 1701 C C . GLY A 1 221 ? -12.006 12.912 11.343 1.00 43.62 221 GLY A C 1
ATOM 1702 O O . GLY A 1 221 ? -12.263 13.793 12.158 1.00 43.62 221 GLY A O 1
ATOM 1703 N N . GLU A 1 222 ? -10.756 12.493 11.114 1.00 39.72 222 GLU A N 1
ATOM 1704 C CA . GLU A 1 222 ? -9.563 13.009 11.805 1.00 39.72 222 GLU A CA 1
ATOM 1705 C C . GLU A 1 222 ? -8.902 14.223 11.118 1.00 39.72 222 GLU A C 1
ATOM 1707 O O . GLU A 1 222 ? -8.145 14.946 11.762 1.00 39.72 222 GLU A O 1
ATOM 1712 N N . PHE A 1 223 ? -9.191 14.491 9.837 1.00 35.47 223 PHE A N 1
ATOM 1713 C CA . PHE A 1 223 ? -8.490 15.513 9.038 1.00 35.47 223 PHE A CA 1
ATOM 1714 C C . PHE A 1 223 ? -9.344 16.729 8.657 1.00 35.47 223 PHE A C 1
ATOM 1716 O O . PHE A 1 223 ? -8.827 17.675 8.055 1.00 35.47 223 PHE A O 1
ATOM 1723 N N . MET A 1 224 ? -10.641 16.744 8.981 1.00 33.97 224 MET A N 1
ATOM 1724 C CA . MET A 1 224 ? -11.489 17.899 8.678 1.00 33.97 224 MET A CA 1
ATOM 1725 C C . MET A 1 224 ? -11.417 18.977 9.774 1.00 33.97 224 MET A C 1
ATOM 1727 O O . MET A 1 224 ? -11.540 18.655 10.956 1.00 33.97 224 MET A O 1
ATOM 1731 N N . PRO A 1 225 ? -11.271 20.267 9.407 1.00 38.31 225 PRO A N 1
ATOM 1732 C CA . PRO A 1 225 ? -11.343 21.368 10.363 1.00 38.31 225 PRO A CA 1
ATOM 1733 C C . PRO A 1 225 ? -12.720 21.420 11.038 1.00 38.31 225 PRO A C 1
ATOM 1735 O O . PRO A 1 225 ? -13.728 21.056 10.429 1.00 38.31 225 PRO A O 1
ATOM 1738 N N . GLU A 1 226 ? -12.749 21.892 12.292 1.00 42.50 226 GLU A N 1
ATOM 1739 C CA . GLU A 1 226 ? -13.953 22.069 13.115 1.00 42.50 226 GLU A CA 1
ATOM 1740 C C . GLU A 1 226 ? -15.015 22.927 12.392 1.00 42.50 226 GLU A C 1
ATOM 1742 O O . GLU A 1 226 ? -15.058 24.147 12.521 1.00 42.50 226 GLU A O 1
ATOM 1747 N N . SER A 1 227 ? -15.902 22.291 11.628 1.00 41.25 227 SER A N 1
ATOM 1748 C CA . SER A 1 227 ? -17.172 22.871 11.181 1.00 41.25 227 SER A CA 1
ATOM 1749 C C . SER A 1 227 ? -18.328 22.232 11.979 1.00 41.25 227 SER A C 1
ATOM 1751 O O . SER A 1 227 ? -18.098 21.245 12.688 1.00 41.25 227 SER A O 1
ATOM 1753 N N . PRO A 1 228 ? -19.557 22.788 11.965 1.00 49.59 228 PRO A N 1
ATOM 1754 C CA . PRO A 1 228 ? -20.636 22.449 12.906 1.00 49.59 228 PRO A CA 1
ATOM 1755 C C . PRO A 1 228 ? -21.307 21.091 12.594 1.00 49.59 228 PRO A C 1
ATOM 1757 O O . PRO A 1 228 ? -22.492 21.004 12.290 1.00 49.59 228 PRO A O 1
ATOM 1760 N N . GLN A 1 229 ? -20.530 20.009 12.656 1.00 55.50 229 GLN A N 1
ATOM 1761 C CA . GLN A 1 229 ? -20.877 18.673 12.158 1.00 55.50 229 GLN A CA 1
ATOM 1762 C C . GLN A 1 229 ? -21.857 17.896 13.049 1.00 55.50 229 GLN A C 1
ATOM 1764 O O . GLN A 1 229 ? -22.585 17.060 12.529 1.00 55.50 229 GLN A O 1
ATOM 1769 N N . GLY A 1 230 ? -21.943 18.179 14.357 1.00 57.44 230 GLY A N 1
ATOM 1770 C CA . GLY A 1 230 ? -22.847 17.445 15.259 1.00 57.44 230 GLY A CA 1
ATOM 1771 C C . GLY A 1 230 ? -24.313 17.510 14.813 1.00 57.44 230 GLY A C 1
ATOM 1772 O O . GLY A 1 230 ? -25.001 16.496 14.787 1.00 57.44 230 GLY A O 1
ATOM 1773 N N . VAL A 1 231 ? -24.751 18.689 14.358 1.00 57.91 231 VAL A N 1
ATOM 1774 C CA . VAL A 1 231 ? -26.115 18.940 13.862 1.00 57.91 231 VAL A CA 1
ATOM 1775 C C . VAL A 1 231 ? -26.356 18.291 12.494 1.00 57.91 231 VAL A C 1
ATOM 1777 O O . VAL A 1 231 ? -27.433 17.754 12.250 1.00 57.91 231 VAL A O 1
ATOM 1780 N N . ALA A 1 232 ? -25.352 18.295 11.612 1.00 60.38 232 ALA A N 1
ATOM 1781 C CA . ALA A 1 232 ? -25.466 17.714 10.273 1.00 60.38 232 ALA A CA 1
ATOM 1782 C C . ALA A 1 232 ? -25.640 16.184 10.297 1.00 60.38 232 ALA A C 1
ATOM 1784 O O . ALA A 1 232 ? -26.296 15.640 9.414 1.00 60.38 232 ALA A O 1
ATOM 1785 N N . VAL A 1 233 ? -25.081 15.502 11.304 1.00 62.62 233 VAL A N 1
ATOM 1786 C CA . VAL A 1 233 ? -25.162 14.037 11.451 1.00 62.62 233 VAL A CA 1
ATOM 1787 C C . VAL A 1 233 ? -26.559 13.578 11.883 1.00 62.62 233 VAL A C 1
ATOM 1789 O O . VAL A 1 233 ? -27.054 12.567 11.395 1.00 62.62 233 VAL A O 1
ATOM 1792 N N . ILE A 1 234 ? -27.216 14.319 12.776 1.00 67.38 234 ILE A N 1
ATOM 1793 C CA . ILE A 1 234 ? -28.493 13.904 13.388 1.00 67.38 234 ILE A CA 1
ATOM 1794 C C . ILE A 1 234 ? -29.734 14.541 12.743 1.00 67.38 234 ILE A C 1
ATOM 1796 O O . ILE A 1 234 ? -30.857 14.167 13.080 1.00 67.38 234 ILE A O 1
ATOM 1800 N N . GLY A 1 235 ? -29.549 15.506 11.835 1.00 68.06 235 GLY A N 1
ATOM 1801 C CA . GLY A 1 235 ? -30.613 16.209 11.109 1.00 68.06 235 GLY A CA 1
ATOM 1802 C C . GLY A 1 235 ? -31.349 17.267 11.940 1.00 68.06 235 GLY A C 1
ATOM 1803 O O . GLY A 1 235 ? -31.451 18.414 11.511 1.00 68.06 235 GLY A O 1
ATOM 1804 N N . GLU A 1 236 ? -31.815 16.911 13.140 1.00 77.19 236 GLU A N 1
ATOM 1805 C CA . GLU A 1 236 ? -32.481 17.816 14.086 1.00 77.19 236 GLU A CA 1
ATOM 1806 C C . GLU A 1 236 ? -31.770 17.809 15.448 1.00 77.19 236 GLU A C 1
ATOM 1808 O O . GLU A 1 236 ? -31.650 16.777 16.113 1.00 77.19 236 GLU A O 1
ATOM 1813 N N . PHE A 1 237 ? -31.299 18.983 15.878 1.00 85.75 237 PHE A N 1
ATOM 1814 C CA . PHE A 1 237 ? -30.620 19.168 17.160 1.00 85.75 237 PHE A CA 1
ATOM 1815 C C . PHE A 1 237 ? -31.501 19.941 18.144 1.00 85.75 237 PHE A C 1
ATOM 1817 O O . PHE A 1 237 ? -31.914 21.068 17.876 1.00 85.75 237 PHE A O 1
ATOM 1824 N N . GLU A 1 238 ? -31.726 19.351 19.316 1.00 89.62 238 GLU A N 1
ATOM 1825 C CA . GLU A 1 238 ? -32.322 19.992 20.482 1.00 89.62 238 GLU A CA 1
ATOM 1826 C C . GLU A 1 238 ? -31.254 20.069 21.580 1.00 89.62 238 GLU A C 1
ATOM 1828 O O . GLU A 1 238 ? -30.654 19.062 21.961 1.00 89.62 238 GLU A O 1
ATOM 1833 N N . ASN A 1 239 ? -31.011 21.271 22.096 1.00 88.62 239 ASN A N 1
ATOM 1834 C CA . ASN A 1 239 ? -30.027 21.492 23.151 1.00 88.62 239 ASN A CA 1
ATOM 1835 C C . ASN A 1 239 ? -30.560 21.003 24.517 1.00 88.62 239 ASN A C 1
ATOM 1837 O O . ASN A 1 239 ? -31.740 21.160 24.835 1.00 88.62 239 ASN A O 1
ATOM 1841 N N . ASP A 1 240 ? -29.669 20.463 25.350 1.00 93.00 240 ASP A N 1
ATOM 1842 C CA . ASP A 1 240 ? -29.890 20.188 26.770 1.00 93.00 240 ASP A CA 1
ATOM 1843 C C . ASP A 1 240 ? -28.894 21.005 27.616 1.00 93.00 240 ASP A C 1
ATOM 1845 O O . ASP A 1 240 ? -27.755 20.574 27.830 1.00 93.00 240 ASP A O 1
ATOM 1849 N N . PRO A 1 241 ? -29.307 22.172 28.146 1.00 91.62 241 PRO A N 1
ATOM 1850 C CA . PRO A 1 241 ? -28.439 23.023 28.957 1.00 91.62 241 PRO A CA 1
ATOM 1851 C C . PRO A 1 241 ? -27.869 22.329 30.203 1.00 91.62 241 PRO A C 1
ATOM 1853 O O . PRO A 1 241 ? -26.816 22.730 30.702 1.00 91.62 241 PRO A O 1
ATOM 1856 N N . GLN A 1 242 ? -28.539 21.294 30.729 1.00 91.75 242 GLN A N 1
ATOM 1857 C CA . GLN A 1 242 ? -28.040 20.553 31.890 1.00 91.75 242 GLN A CA 1
ATOM 1858 C C . GLN A 1 242 ? -26.874 19.641 31.522 1.00 91.75 242 GLN A C 1
ATOM 1860 O O . GLN A 1 242 ? -26.026 19.390 32.379 1.00 91.75 242 GLN A O 1
ATOM 1865 N N . LEU A 1 243 ? -26.807 19.185 30.271 1.00 93.31 243 LEU A N 1
ATOM 1866 C CA . LEU A 1 243 ? -25.761 18.299 29.777 1.00 93.31 243 LEU A CA 1
ATOM 1867 C C . LEU A 1 243 ? -24.458 19.050 29.467 1.00 93.31 243 LEU A C 1
ATOM 1869 O O . LEU A 1 243 ? -23.380 18.494 29.656 1.00 93.31 243 LEU A O 1
ATOM 1873 N N . ILE A 1 244 ? -24.544 20.322 29.062 1.00 93.50 244 ILE A N 1
ATOM 1874 C CA . ILE A 1 244 ? -23.386 21.160 28.715 1.00 93.50 244 ILE A CA 1
ATOM 1875 C C . ILE A 1 244 ? -22.383 21.271 29.873 1.00 93.50 244 ILE A C 1
ATOM 1877 O O . ILE A 1 244 ? -22.753 21.479 31.038 1.00 93.50 244 ILE A O 1
ATOM 1881 N N . GLY A 1 245 ? -21.098 21.193 29.518 1.00 93.31 245 GLY A N 1
ATOM 1882 C CA . GLY A 1 245 ? -19.965 21.313 30.432 1.00 93.31 245 GLY A CA 1
ATOM 1883 C C . GLY A 1 245 ? -19.187 20.012 30.600 1.00 93.31 245 GLY A C 1
ATOM 1884 O O . GLY A 1 245 ? -19.391 19.043 29.868 1.00 93.31 245 GLY A O 1
ATOM 1885 N N . THR A 1 246 ? -18.264 20.022 31.556 1.00 95.19 246 THR A N 1
ATOM 1886 C CA . THR A 1 246 ? -17.330 18.923 31.815 1.00 95.19 246 THR A CA 1
ATOM 1887 C C . THR A 1 246 ? -17.859 17.990 32.901 1.00 95.19 246 THR A C 1
ATOM 1889 O O . THR A 1 246 ? -18.392 18.422 33.927 1.00 95.19 246 THR A O 1
ATOM 1892 N N . TRP A 1 247 ? -17.699 16.693 32.665 1.00 96.25 247 TRP A N 1
ATOM 1893 C CA . TRP A 1 247 ? -18.131 15.612 33.539 1.00 96.25 247 TRP A CA 1
ATOM 1894 C C . TRP A 1 247 ? -16.971 14.658 33.791 1.00 96.25 247 TRP A C 1
ATOM 1896 O O . TRP A 1 247 ? -16.273 14.271 32.857 1.00 96.25 247 TRP A O 1
ATOM 1906 N N . GLN A 1 248 ? -16.790 14.240 35.040 1.00 94.69 248 GLN A N 1
ATOM 1907 C CA . GLN A 1 248 ? -15.709 13.349 35.448 1.00 94.69 248 GLN A CA 1
ATOM 1908 C C . GLN A 1 248 ? -16.243 11.955 35.766 1.00 94.69 248 GLN A C 1
ATOM 1910 O O . GLN A 1 248 ? -17.173 11.810 36.557 1.00 94.69 248 GLN A O 1
ATOM 1915 N N . SER A 1 249 ? -15.648 10.918 35.187 1.00 92.44 249 SER A N 1
ATOM 1916 C CA . SER A 1 249 ? -16.069 9.535 35.412 1.00 92.44 249 SER A CA 1
ATOM 1917 C C . SER A 1 249 ? -15.783 9.072 36.839 1.00 92.44 249 SER A C 1
ATOM 1919 O O . SER A 1 249 ? -14.664 9.197 37.336 1.00 92.44 249 SER A O 1
ATOM 1921 N N . VAL A 1 250 ? -16.787 8.476 37.481 1.00 91.88 250 VAL A N 1
ATOM 1922 C CA . VAL A 1 250 ? -16.703 7.958 38.855 1.00 91.88 250 VAL A CA 1
ATOM 1923 C C . VAL A 1 250 ? -16.988 6.460 38.948 1.00 91.88 250 VAL A C 1
ATOM 1925 O O . VAL A 1 250 ? -16.466 5.805 39.849 1.00 91.88 250 VAL A O 1
ATOM 1928 N N . ASP A 1 251 ? -17.771 5.894 38.023 1.00 90.88 251 ASP A N 1
ATOM 1929 C CA . ASP A 1 251 ? -18.075 4.459 37.999 1.00 90.88 251 ASP A CA 1
ATOM 1930 C C . ASP A 1 251 ? -18.504 3.969 36.602 1.00 90.88 251 ASP A C 1
ATOM 1932 O O . ASP A 1 251 ? -18.667 4.761 35.672 1.00 90.88 251 ASP A O 1
ATOM 1936 N N . SER A 1 252 ? -18.709 2.658 36.458 1.00 89.25 252 SER A N 1
ATOM 1937 C CA . SER A 1 252 ? -19.332 2.031 35.286 1.00 89.25 252 SER A CA 1
ATOM 1938 C C . SER A 1 252 ? -20.330 0.955 35.720 1.00 89.25 252 SER A C 1
ATOM 1940 O O . SER A 1 252 ? -19.998 0.058 36.498 1.00 89.25 252 SER A O 1
ATOM 1942 N N . VAL A 1 253 ? -21.570 1.047 35.233 1.00 89.56 253 VAL A N 1
ATOM 1943 C CA . VAL A 1 253 ? -22.694 0.192 35.641 1.00 89.56 253 VAL A CA 1
ATOM 1944 C C . VAL A 1 253 ? -23.435 -0.392 34.440 1.00 89.56 253 VAL A C 1
ATOM 1946 O O . VAL A 1 253 ? -23.522 0.223 33.382 1.00 89.56 253 VAL A O 1
ATOM 1949 N N . LYS A 1 254 ? -24.012 -1.590 34.593 1.00 86.31 254 LYS A N 1
ATOM 1950 C CA . LYS A 1 254 ? -24.825 -2.215 33.532 1.00 86.31 254 LYS A CA 1
ATOM 1951 C C . LYS A 1 254 ? -26.218 -1.598 33.439 1.00 86.31 254 LYS A C 1
ATOM 1953 O O . LYS A 1 254 ? -26.728 -1.426 32.340 1.00 86.31 254 LYS A O 1
ATOM 1958 N N . ASN A 1 255 ? -26.819 -1.252 34.577 1.00 87.69 255 ASN A N 1
ATOM 1959 C CA . ASN A 1 255 ? -28.094 -0.549 34.631 1.00 87.69 255 ASN A CA 1
ATOM 1960 C C . ASN A 1 255 ? -27.955 0.731 35.450 1.00 87.69 255 ASN A C 1
ATOM 1962 O O . ASN A 1 255 ? -27.269 0.770 36.466 1.00 87.69 255 ASN A O 1
ATOM 1966 N N . VAL A 1 256 ? -28.695 1.765 35.058 1.00 88.56 256 VAL A N 1
ATOM 1967 C CA . VAL A 1 256 ? -28.711 3.075 35.730 1.00 88.56 256 VAL A CA 1
ATOM 1968 C C . VAL A 1 256 ? -29.063 2.968 37.224 1.00 88.56 256 VAL A C 1
ATOM 1970 O O . VAL A 1 256 ? -28.585 3.753 38.037 1.00 88.56 256 VAL A O 1
ATOM 1973 N N . ASN A 1 257 ? -29.886 1.989 37.610 1.00 88.31 257 ASN A N 1
ATOM 1974 C CA . ASN A 1 257 ? -30.304 1.785 39.003 1.00 88.31 257 ASN A CA 1
ATOM 1975 C C . ASN A 1 257 ? -29.266 1.034 39.856 1.00 88.31 257 ASN A C 1
ATOM 1977 O O . ASN A 1 257 ? -29.450 0.916 41.064 1.00 88.31 257 ASN A O 1
ATOM 1981 N N . ASP A 1 258 ? -28.185 0.536 39.252 1.00 87.12 258 ASP A N 1
ATOM 1982 C CA . ASP A 1 258 ? -27.126 -0.177 39.971 1.00 87.12 258 ASP A CA 1
ATOM 1983 C C . ASP A 1 258 ? -26.149 0.779 40.679 1.00 87.12 258 ASP A C 1
ATOM 1985 O O . ASP A 1 258 ? -25.387 0.347 41.545 1.00 87.12 258 ASP A O 1
ATOM 1989 N N . PHE A 1 259 ? -26.150 2.065 40.322 1.00 89.38 259 PHE A N 1
ATOM 1990 C CA . PHE A 1 259 ? -25.221 3.048 40.873 1.00 89.38 259 PHE A CA 1
ATOM 1991 C C . PHE A 1 259 ? -25.531 3.395 42.337 1.00 89.38 259 PHE A C 1
ATOM 1993 O O . PHE A 1 259 ? -26.684 3.611 42.710 1.00 89.38 259 PHE A O 1
ATOM 2000 N N . GLN A 1 260 ? -24.483 3.474 43.162 1.00 84.12 260 GLN A N 1
ATOM 2001 C CA . GLN A 1 260 ? -24.543 3.926 44.553 1.00 84.12 260 GLN A CA 1
ATOM 2002 C C . GLN A 1 260 ? -23.443 4.962 44.788 1.00 84.12 260 GLN A C 1
ATOM 2004 O O . GLN A 1 260 ? -22.267 4.678 44.555 1.00 84.12 260 GLN A O 1
ATOM 2009 N N . SER A 1 261 ? -23.815 6.148 45.274 1.00 80.44 261 SER A N 1
ATOM 2010 C CA . SER A 1 261 ? -22.852 7.211 45.571 1.00 80.44 261 SER A CA 1
ATOM 2011 C C . SER A 1 261 ? -21.821 6.755 46.613 1.00 80.44 261 SER A C 1
ATOM 2013 O O . SER A 1 261 ? -22.137 6.017 47.548 1.00 80.44 261 SER A O 1
ATOM 2015 N N . GLY A 1 262 ? -20.558 7.143 46.423 1.00 71.25 262 GLY A N 1
ATOM 2016 C CA . GLY A 1 262 ? -19.449 6.818 47.330 1.00 71.25 262 GLY A CA 1
ATOM 2017 C C . GLY A 1 262 ? -18.947 5.365 47.299 1.00 71.25 262 GLY A C 1
ATOM 2018 O O . GLY A 1 262 ? -17.961 5.061 47.970 1.00 71.25 262 GLY A O 1
ATOM 2019 N N . LYS A 1 263 ? -19.562 4.464 46.519 1.00 73.25 263 LYS A N 1
ATOM 2020 C CA . LYS A 1 263 ? -19.103 3.075 46.344 1.00 73.25 263 LYS A CA 1
ATOM 2021 C C . LYS A 1 263 ? -18.833 2.781 44.874 1.00 73.25 263 LYS A C 1
ATOM 2023 O O . LYS A 1 263 ? -19.759 2.518 44.115 1.00 73.25 263 LYS A O 1
ATOM 2028 N N . LYS A 1 264 ? -17.556 2.759 44.487 1.00 67.81 264 LYS A N 1
ATOM 2029 C CA . LYS A 1 264 ? -17.144 2.348 43.140 1.00 67.81 264 LYS A CA 1
ATOM 2030 C C . LYS A 1 264 ? -17.418 0.851 42.951 1.00 67.81 264 LYS A C 1
ATOM 2032 O O . LYS A 1 264 ? -16.807 0.034 43.641 1.00 67.81 264 LYS A O 1
ATOM 2037 N N . ARG A 1 265 ? -18.324 0.476 42.041 1.00 67.38 265 ARG A N 1
ATOM 2038 C CA . ARG A 1 265 ? -18.561 -0.937 41.686 1.00 67.38 265 ARG A CA 1
ATOM 2039 C C . ARG A 1 265 ? -17.521 -1.471 40.711 1.00 67.38 265 ARG A C 1
ATOM 2041 O O . ARG A 1 265 ? -17.210 -2.661 40.749 1.00 67.38 265 ARG A O 1
ATOM 2048 N N . TRP A 1 266 ? -16.982 -0.624 39.840 1.00 67.81 266 TRP A N 1
ATOM 2049 C CA . TRP A 1 266 ? -15.958 -1.032 38.887 1.00 67.81 266 TRP A CA 1
ATOM 2050 C C . TRP A 1 266 ? -14.588 -1.212 39.560 1.00 67.81 266 TRP A C 1
ATOM 2052 O O . TRP A 1 266 ? -13.977 -0.250 40.029 1.00 67.81 266 TRP A O 1
ATOM 2062 N N . ALA A 1 267 ? -14.081 -2.448 39.570 1.00 61.84 267 ALA A N 1
ATOM 2063 C CA . ALA A 1 267 ? -12.808 -2.795 40.209 1.00 61.84 267 ALA A CA 1
ATOM 2064 C C . ALA A 1 267 ? -11.559 -2.325 39.431 1.00 61.84 267 ALA A C 1
ATOM 2066 O O . ALA A 1 267 ? -10.480 -2.246 40.010 1.00 61.84 267 ALA A O 1
ATOM 2067 N N . GLY A 1 268 ? -11.686 -2.013 38.135 1.00 64.62 268 GLY A N 1
ATOM 2068 C CA . GLY A 1 268 ? -10.569 -1.603 37.276 1.00 64.62 268 GLY A CA 1
ATOM 2069 C C . GLY A 1 268 ? -10.388 -0.086 37.143 1.00 64.62 268 GLY A C 1
ATOM 2070 O O . GLY A 1 268 ? -11.104 0.720 37.752 1.00 64.62 268 GLY A O 1
ATOM 2071 N N . GLU A 1 269 ? -9.448 0.324 36.291 1.00 74.38 269 GLU A N 1
ATOM 2072 C CA . GLU A 1 269 ? -9.384 1.707 35.807 1.00 74.38 269 GLU A CA 1
ATOM 2073 C C . GLU A 1 269 ? -10.514 1.980 34.803 1.00 74.38 269 GLU A C 1
ATOM 2075 O O . GLU A 1 269 ? -10.955 1.087 34.074 1.00 74.38 269 GLU A O 1
ATOM 2080 N N . LEU A 1 270 ? -11.030 3.210 34.807 1.00 78.94 270 LEU A N 1
ATOM 2081 C CA . LEU A 1 270 ? -12.047 3.658 33.858 1.00 78.94 270 LEU A CA 1
ATOM 2082 C C . LEU A 1 270 ? -11.338 4.238 32.632 1.00 78.94 270 LEU A C 1
ATOM 2084 O O . LEU A 1 270 ? -10.532 5.156 32.770 1.00 78.94 270 LEU A O 1
ATOM 2088 N N . PHE A 1 271 ? -11.645 3.697 31.451 1.00 81.25 271 PHE A N 1
ATOM 2089 C CA . PHE A 1 271 ? -11.082 4.161 30.180 1.00 81.25 271 PHE A CA 1
ATOM 2090 C C . PHE A 1 271 ? -11.445 5.625 29.892 1.00 81.25 271 PHE A C 1
ATOM 2092 O O . PHE A 1 271 ? -10.565 6.470 29.755 1.00 81.25 271 PHE A O 1
ATOM 2099 N N . LEU A 1 272 ? -12.744 5.941 29.888 1.00 82.94 272 LEU A N 1
ATOM 2100 C CA . LEU A 1 272 ? -13.220 7.318 29.839 1.00 82.94 272 LEU A CA 1
ATOM 2101 C C . LEU A 1 272 ? -13.014 7.956 31.214 1.00 82.94 272 LEU A C 1
ATOM 2103 O O . LEU A 1 272 ? -13.669 7.549 32.175 1.00 82.94 272 LEU A O 1
ATOM 2107 N N . LYS A 1 273 ? -12.123 8.944 31.316 1.00 88.19 273 LYS A N 1
ATOM 2108 C CA . LYS A 1 273 ? -11.840 9.664 32.573 1.00 88.19 273 LYS A CA 1
ATOM 2109 C C . LYS A 1 273 ? -12.658 10.945 32.713 1.00 88.19 273 LYS A C 1
ATOM 2111 O O . LYS A 1 273 ? -13.110 11.271 33.808 1.00 88.19 273 LYS A O 1
ATOM 2116 N N . GLU A 1 274 ? -12.859 11.641 31.605 1.00 91.31 274 GLU A N 1
ATOM 2117 C CA . GLU A 1 274 ? -13.562 12.915 31.531 1.00 91.31 274 GLU A CA 1
ATOM 2118 C C . GLU A 1 274 ? -14.292 13.015 30.191 1.00 91.31 274 GLU A C 1
ATOM 2120 O O . GLU A 1 274 ? -13.844 12.450 29.196 1.00 91.31 274 GLU A O 1
ATOM 2125 N N . LEU A 1 275 ? -15.416 13.728 30.168 1.00 91.94 275 LEU A N 1
ATOM 2126 C CA . LEU A 1 275 ? -16.168 14.021 28.957 1.00 91.94 275 LEU A CA 1
ATOM 2127 C C . LEU A 1 275 ? -16.744 15.436 29.033 1.00 91.94 275 LEU A C 1
ATOM 2129 O O . LEU A 1 275 ? -17.422 15.784 30.000 1.00 91.94 275 LEU A O 1
ATOM 2133 N N . THR A 1 276 ? -16.515 16.249 28.005 1.00 93.00 276 THR A N 1
ATOM 2134 C CA . THR A 1 276 ? -17.084 17.600 27.904 1.00 93.00 276 THR A CA 1
ATOM 2135 C C . THR A 1 276 ? -18.138 17.660 26.810 1.00 93.00 276 THR A C 1
ATOM 2137 O O . THR A 1 276 ? -17.854 17.290 25.678 1.00 93.00 276 THR A O 1
ATOM 2140 N N . PHE A 1 277 ? -19.333 18.166 27.112 1.00 92.31 277 PHE A N 1
ATOM 2141 C CA . PHE A 1 277 ? -20.396 18.402 26.131 1.00 92.31 277 PHE A CA 1
ATOM 2142 C C . PHE A 1 277 ? -20.367 19.852 25.651 1.00 92.31 277 PHE A C 1
ATOM 2144 O O . PHE A 1 277 ? -20.459 20.784 26.455 1.00 92.31 277 PHE A O 1
ATOM 2151 N N . LYS A 1 278 ? -20.242 20.032 24.333 1.00 89.12 278 LYS A N 1
ATOM 2152 C CA . LYS A 1 278 ? -20.216 21.328 23.646 1.00 89.12 278 LYS A CA 1
ATOM 2153 C C . LYS A 1 278 ? -21.614 21.679 23.124 1.00 89.12 278 LYS A C 1
ATOM 2155 O O . LYS A 1 278 ? -22.373 20.793 22.736 1.00 89.12 278 LYS A O 1
ATOM 2160 N N . GLU A 1 279 ? -21.929 22.973 23.042 1.00 86.75 279 GLU A N 1
ATOM 2161 C CA . GLU A 1 279 ? -23.240 23.483 22.584 1.00 86.75 279 GLU A CA 1
ATOM 2162 C C . GLU A 1 279 ? -23.587 23.123 21.131 1.00 86.75 279 GLU A C 1
ATOM 2164 O O . GLU A 1 279 ? -24.746 23.180 20.740 1.00 86.75 279 GLU A O 1
ATOM 2169 N N . ASN A 1 280 ? -22.598 22.716 20.335 1.00 80.50 280 ASN A N 1
ATOM 2170 C CA . ASN A 1 280 ? -22.761 22.335 18.932 1.00 80.50 280 ASN A CA 1
ATOM 2171 C C . ASN A 1 280 ? -23.130 20.851 18.719 1.00 80.50 280 ASN A C 1
ATOM 2173 O O . ASN A 1 280 ? -22.957 20.335 17.613 1.00 80.50 280 ASN A O 1
ATOM 2177 N N . GLY A 1 281 ? -23.578 20.151 19.766 1.00 85.62 281 GLY A N 1
ATOM 2178 C CA . GLY A 1 281 ? -23.987 18.747 19.673 1.00 85.62 281 GLY A CA 1
ATOM 2179 C C . GLY A 1 281 ? -22.827 17.752 19.596 1.00 85.62 281 GLY A C 1
ATOM 2180 O O . GLY A 1 281 ? -23.026 16.617 19.174 1.00 85.62 281 GLY A O 1
ATOM 2181 N N . ARG A 1 282 ? -21.605 18.144 19.984 1.00 84.94 282 ARG A N 1
ATOM 2182 C CA . ARG A 1 282 ? -20.439 17.244 20.074 1.00 84.94 282 ARG A CA 1
ATOM 2183 C C . ARG A 1 282 ? -19.949 17.097 21.507 1.00 84.94 282 ARG A C 1
ATOM 2185 O O . ARG A 1 282 ? -20.223 17.950 22.358 1.00 84.94 282 ARG A O 1
ATOM 2192 N N . THR A 1 283 ? -19.198 16.034 21.761 1.00 86.12 283 THR A N 1
ATOM 2193 C CA . THR A 1 283 ? -18.433 15.884 23.000 1.00 86.12 283 THR A CA 1
ATOM 2194 C C . THR A 1 283 ? -16.943 16.202 22.780 1.00 86.12 283 THR A C 1
ATOM 2196 O O . THR A 1 283 ? -16.536 16.581 21.680 1.00 86.12 283 THR A O 1
ATOM 2199 N N . SER A 1 284 ? -16.120 16.142 23.833 1.00 84.19 284 SER A N 1
ATOM 2200 C CA . SER A 1 284 ? -14.650 16.147 23.729 1.00 84.19 284 SER A CA 1
ATOM 2201 C C . SER A 1 284 ? -14.100 14.854 23.126 1.00 84.19 284 SER A C 1
ATOM 2203 O O . SER A 1 284 ? -12.944 14.821 22.725 1.00 84.19 284 SER A O 1
ATOM 2205 N N . GLU A 1 285 ? -14.936 13.820 23.065 1.00 80.12 285 GLU A N 1
ATOM 2206 C CA . GLU A 1 285 ? -14.696 12.574 22.351 1.00 80.12 285 GLU A CA 1
ATOM 2207 C C . GLU A 1 285 ? -15.375 12.626 20.970 1.00 80.12 285 GLU A C 1
ATOM 2209 O O . GLU A 1 285 ? -15.967 13.629 20.567 1.00 80.12 285 GLU A O 1
ATOM 2214 N N . SER A 1 286 ? -15.330 11.525 20.223 1.00 76.94 286 SER A N 1
ATOM 2215 C CA . SER A 1 286 ? -15.886 11.448 18.865 1.00 76.94 286 SER A CA 1
ATOM 2216 C C . SER A 1 286 ? -17.422 11.400 18.789 1.00 76.94 286 SER A C 1
ATOM 2218 O O . SER A 1 286 ? -17.978 11.449 17.694 1.00 76.94 286 SER A O 1
ATOM 2220 N N . SER A 1 287 ? -18.133 11.312 19.917 1.00 84.00 287 SER A N 1
ATOM 2221 C CA . SER A 1 287 ? -19.594 11.137 19.937 1.00 84.00 287 SER A CA 1
ATOM 2222 C C . SER A 1 287 ? -20.362 12.437 19.681 1.00 84.00 287 SER A C 1
ATOM 2224 O O . SER A 1 287 ? -19.915 13.536 20.027 1.00 84.00 287 SER A O 1
ATOM 2226 N N . VAL A 1 288 ? -21.561 12.302 19.111 1.00 89.44 288 VAL A N 1
ATOM 2227 C CA . VAL A 1 288 ? -22.495 13.418 18.892 1.00 89.44 288 VAL A CA 1
ATOM 2228 C C . VAL A 1 288 ? -23.750 13.232 19.738 1.00 89.44 288 VAL A C 1
ATOM 2230 O O . VAL A 1 288 ? -24.066 12.123 20.169 1.00 89.44 288 VAL A O 1
ATOM 2233 N N . TRP A 1 289 ? -24.449 14.318 20.049 1.00 91.06 289 TRP A N 1
ATOM 2234 C CA . TRP A 1 289 ? -25.582 14.283 20.965 1.00 91.06 289 TRP A CA 1
ATOM 2235 C C . TRP A 1 289 ? -26.667 15.291 20.590 1.00 91.06 289 TRP A C 1
ATOM 2237 O O . TRP A 1 289 ? -26.426 16.304 19.941 1.00 91.06 289 TRP A O 1
ATOM 2247 N N . THR A 1 290 ? -27.872 14.993 21.053 1.00 92.25 290 THR A N 1
ATOM 2248 C CA . THR A 1 290 ? -29.039 15.881 21.128 1.00 92.25 290 THR A CA 1
ATOM 2249 C C . THR A 1 290 ? -29.783 15.517 22.400 1.00 92.25 290 THR A C 1
ATOM 2251 O O . THR A 1 290 ? -29.489 14.487 23.016 1.00 92.25 290 THR A O 1
ATOM 2254 N N . LYS A 1 291 ? -30.729 16.337 22.837 1.00 92.06 291 LYS A N 1
ATOM 2255 C CA . LYS A 1 291 ? -31.467 16.076 24.070 1.00 92.06 291 LYS A CA 1
ATOM 2256 C C . LYS A 1 291 ? -31.989 14.633 24.124 1.00 92.06 291 LYS A C 1
ATOM 2258 O O . LYS A 1 291 ? -32.631 14.134 23.199 1.00 92.06 291 LYS A O 1
ATOM 2263 N N . ASN A 1 292 ? -31.706 13.970 25.243 1.00 92.25 292 ASN A N 1
ATOM 2264 C CA . ASN A 1 292 ? -31.977 12.561 25.556 1.00 92.25 292 ASN A CA 1
ATOM 2265 C C . ASN A 1 292 ? -31.139 11.499 24.824 1.00 92.25 292 ASN A C 1
ATOM 2267 O O . ASN A 1 292 ? -31.238 10.337 25.208 1.00 92.25 292 ASN A O 1
ATOM 2271 N N . TRP A 1 293 ? -30.331 11.828 23.810 1.00 93.62 293 TRP A N 1
ATOM 2272 C CA . TRP A 1 293 ? -29.666 10.829 22.964 1.00 93.62 293 TRP A CA 1
ATOM 2273 C C . TRP A 1 293 ? -28.182 11.118 22.727 1.00 93.62 293 TRP A C 1
ATOM 2275 O O . TRP A 1 293 ? -27.795 12.227 22.368 1.00 93.62 293 TRP A O 1
ATOM 2285 N N . ILE A 1 294 ? -27.368 10.070 22.848 1.00 93.19 294 ILE A N 1
ATOM 2286 C CA . ILE A 1 294 ? -25.985 10.019 22.366 1.00 93.19 294 ILE A CA 1
ATOM 2287 C C . ILE A 1 294 ? -25.949 9.140 21.123 1.00 93.19 294 ILE A C 1
ATOM 2289 O O . ILE A 1 294 ? -26.579 8.081 21.107 1.00 93.19 294 ILE A O 1
ATOM 2293 N N . TYR A 1 295 ? -25.191 9.564 20.122 1.00 88.44 295 TYR A N 1
ATOM 2294 C CA . TYR A 1 295 ? -24.949 8.848 18.880 1.00 88.44 295 TYR A CA 1
ATOM 2295 C C . TYR A 1 295 ? -23.457 8.553 18.712 1.00 88.44 295 TYR A C 1
ATOM 2297 O O . TYR A 1 295 ? -22.594 9.299 19.192 1.00 88.44 295 TYR A O 1
ATOM 2305 N N . THR A 1 296 ? -23.156 7.487 17.976 1.00 81.75 296 THR A N 1
ATOM 2306 C CA . THR A 1 296 ? -21.836 7.276 17.375 1.00 81.75 296 THR A CA 1
ATOM 2307 C C . THR A 1 296 ? -21.492 8.414 16.409 1.00 81.75 296 THR A C 1
ATOM 2309 O O . THR A 1 296 ? -22.370 9.148 15.956 1.00 81.75 296 THR A O 1
ATOM 2312 N N . ALA A 1 297 ? -20.204 8.586 16.102 1.00 75.19 297 ALA A N 1
ATOM 2313 C CA . ALA A 1 297 ? -19.717 9.680 15.252 1.00 75.19 297 ALA A CA 1
ATOM 2314 C C . ALA A 1 297 ? -20.354 9.700 13.847 1.00 75.19 297 ALA A C 1
ATOM 2316 O O . ALA A 1 297 ? -20.504 10.761 13.247 1.00 75.19 297 ALA A O 1
ATOM 2317 N N . ASP A 1 298 ? -20.735 8.525 13.343 1.00 71.56 298 ASP A N 1
ATOM 2318 C CA . ASP A 1 298 ? -21.418 8.313 12.063 1.00 71.56 298 ASP A CA 1
ATOM 2319 C C . ASP A 1 298 ? -22.940 8.555 12.117 1.00 71.56 298 ASP A C 1
ATOM 2321 O O . ASP A 1 298 ? -23.578 8.652 11.071 1.00 71.56 298 ASP A O 1
ATOM 2325 N N . GLY A 1 299 ? -23.528 8.685 13.312 1.00 77.38 299 GLY A N 1
ATOM 2326 C CA . GLY A 1 299 ? -24.967 8.855 13.514 1.00 77.38 299 GLY A CA 1
ATOM 2327 C C . GLY A 1 299 ? -25.802 7.574 13.416 1.00 77.38 299 GLY A C 1
ATOM 2328 O O . GLY A 1 299 ? -27.019 7.644 13.589 1.00 77.38 299 GLY A O 1
ATOM 2329 N N . GLU A 1 300 ? -25.197 6.409 13.171 1.00 77.50 300 GLU A N 1
ATOM 2330 C CA . GLU A 1 300 ? -25.943 5.172 12.900 1.00 77.50 300 GLU A CA 1
ATOM 2331 C C . GLU A 1 300 ? -26.507 4.524 14.168 1.00 77.50 300 GLU A C 1
ATOM 2333 O O . GLU A 1 300 ? -27.638 4.033 14.186 1.00 77.50 300 GLU A O 1
ATOM 2338 N N . THR A 1 301 ? -25.730 4.529 15.254 1.00 80.19 301 THR A N 1
ATOM 2339 C CA . THR A 1 301 ? -26.115 3.905 16.524 1.00 80.19 301 THR A CA 1
ATOM 2340 C C . THR A 1 301 ? -26.388 4.968 17.571 1.00 80.19 301 THR A C 1
ATOM 2342 O O . THR A 1 301 ? -25.606 5.900 17.736 1.00 80.19 301 THR A O 1
ATOM 2345 N N . LYS A 1 302 ? -27.471 4.799 18.339 1.00 91.19 302 LYS A N 1
ATOM 2346 C CA . LYS A 1 302 ? -27.820 5.714 19.428 1.00 91.19 302 LYS A CA 1
ATOM 2347 C C . LYS A 1 302 ? -28.299 5.011 20.684 1.00 91.19 302 LYS A C 1
ATOM 2349 O O . LYS A 1 302 ? -28.920 3.951 20.625 1.00 91.19 302 LYS A O 1
ATOM 2354 N N . ALA A 1 303 ? -28.082 5.659 21.820 1.00 90.31 303 ALA A N 1
ATOM 2355 C CA . ALA A 1 303 ? -28.642 5.251 23.099 1.00 90.31 303 ALA A CA 1
ATOM 2356 C C . ALA A 1 303 ? -28.994 6.465 23.956 1.00 90.31 303 ALA A C 1
ATOM 2358 O O . ALA A 1 303 ? -28.445 7.555 23.786 1.00 90.31 303 ALA A O 1
ATOM 2359 N N . GLN A 1 304 ? -29.929 6.266 24.883 1.00 94.25 304 GLN A N 1
ATOM 2360 C CA . GLN A 1 304 ? -30.342 7.330 25.785 1.00 94.25 304 GLN A CA 1
ATOM 2361 C C . GLN A 1 304 ? -29.315 7.539 26.889 1.00 94.25 304 GLN A C 1
ATOM 2363 O O . GLN A 1 304 ? -28.839 6.568 27.481 1.00 94.25 304 GLN A O 1
ATOM 2368 N N . TYR A 1 305 ? -29.012 8.803 27.183 1.00 95.81 305 TYR A N 1
ATOM 2369 C CA . TYR A 1 305 ? -28.355 9.170 28.432 1.00 95.81 305 TYR A CA 1
ATOM 2370 C C . TYR A 1 305 ? -29.399 9.512 29.492 1.00 95.81 305 TYR A C 1
ATOM 2372 O O . TYR A 1 305 ? -30.553 9.820 29.187 1.00 95.81 305 TYR A O 1
ATOM 2380 N N . HIS A 1 306 ? -28.981 9.493 30.755 1.00 95.06 306 HIS A N 1
ATOM 2381 C CA . HIS A 1 306 ? -29.834 9.904 31.866 1.00 95.06 306 HIS A CA 1
ATOM 2382 C C . HIS A 1 306 ? -29.071 10.827 32.805 1.00 95.06 306 HIS A C 1
ATOM 2384 O O . HIS A 1 306 ? -27.911 10.570 33.105 1.00 95.06 306 HIS A O 1
ATOM 2390 N N . ILE A 1 307 ? -29.726 11.870 33.306 1.00 94.44 307 ILE A N 1
ATOM 2391 C CA . ILE A 1 307 ? -29.181 12.739 34.352 1.00 94.44 307 ILE A CA 1
ATOM 2392 C C . ILE A 1 307 ? -29.978 12.487 35.632 1.00 94.44 307 ILE A C 1
ATOM 2394 O O . ILE A 1 307 ? -31.209 12.441 35.600 1.00 94.44 307 ILE A O 1
ATOM 2398 N N . LYS A 1 308 ? -29.291 12.296 36.760 1.00 93.44 308 LYS A N 1
ATOM 2399 C CA . LYS A 1 308 ? -29.913 12.178 38.086 1.00 93.44 308 LYS A CA 1
ATOM 2400 C C . LYS A 1 308 ? -29.175 13.043 39.100 1.00 93.44 308 LYS A C 1
ATOM 2402 O O . LYS A 1 308 ? -27.951 13.112 39.075 1.00 93.44 308 LYS A O 1
ATOM 2407 N N . SER A 1 309 ? -29.925 13.646 40.017 1.00 91.50 309 SER A N 1
ATOM 2408 C CA . SER A 1 309 ? -29.369 14.244 41.232 1.00 91.50 309 SER A CA 1
ATOM 2409 C C . SER A 1 309 ? -29.401 13.203 42.350 1.00 91.50 309 SER A C 1
ATOM 2411 O O . SER A 1 309 ? -30.458 12.627 42.617 1.00 91.50 309 SER A O 1
ATOM 2413 N N . ILE A 1 310 ? -28.248 12.909 42.948 1.00 90.62 310 ILE A N 1
ATOM 2414 C CA . ILE A 1 310 ? -28.082 11.919 44.019 1.00 90.62 310 ILE A CA 1
ATOM 2415 C C . ILE A 1 310 ? -27.194 12.565 45.081 1.00 90.62 310 ILE A C 1
ATOM 2417 O O . ILE A 1 310 ? -26.110 13.042 44.762 1.00 90.62 310 ILE A O 1
ATOM 2421 N N . ASP A 1 311 ? -27.666 12.619 46.326 1.00 86.75 311 ASP A N 1
ATOM 2422 C CA . ASP A 1 311 ? -26.941 13.212 47.463 1.00 86.75 311 ASP A CA 1
ATOM 2423 C C . ASP A 1 311 ? -26.452 14.660 47.231 1.00 86.75 311 ASP A C 1
ATOM 2425 O O . ASP A 1 311 ? -25.427 15.080 47.757 1.00 86.75 311 ASP A O 1
ATOM 2429 N N . GLY A 1 312 ? -27.197 15.441 46.439 1.00 86.25 312 GLY A N 1
ATOM 2430 C CA . GLY A 1 312 ? -26.869 16.835 46.107 1.00 86.25 312 GLY A CA 1
ATOM 2431 C C . GLY A 1 312 ? -25.912 17.007 44.923 1.00 86.25 312 GLY A C 1
ATOM 2432 O O . GLY A 1 312 ? -25.736 18.129 44.451 1.00 86.25 312 GLY A O 1
ATOM 2433 N N . ASP A 1 313 ? -25.357 15.915 44.396 1.00 91.44 313 ASP A N 1
ATOM 2434 C CA . ASP A 1 313 ? -24.491 15.906 43.221 1.00 91.44 313 ASP A CA 1
ATOM 2435 C C . ASP A 1 313 ? -25.262 15.503 41.956 1.00 91.44 313 ASP A C 1
ATOM 2437 O O . ASP A 1 313 ? -26.134 14.632 41.978 1.00 91.44 313 ASP A O 1
ATOM 2441 N N . MET A 1 314 ? -24.911 16.105 40.816 1.00 93.94 314 MET A N 1
ATOM 2442 C CA . MET A 1 314 ? -25.447 15.696 39.516 1.00 93.94 314 MET A CA 1
ATOM 2443 C C . MET A 1 314 ? -24.581 14.622 38.869 1.00 93.94 314 MET A C 1
ATOM 2445 O O . MET A 1 314 ? -23.375 14.805 38.683 1.00 93.94 314 MET A O 1
ATOM 2449 N N . TYR A 1 315 ? -25.239 13.547 38.443 1.00 95.12 315 TYR A N 1
ATOM 2450 C CA . TYR A 1 315 ? -24.637 12.425 37.743 1.00 95.12 315 TYR A CA 1
ATOM 2451 C C . TYR A 1 315 ? -25.247 12.241 36.358 1.00 95.12 315 TYR A C 1
ATOM 2453 O O . TYR A 1 315 ? -26.468 12.227 36.197 1.00 95.12 315 TYR A O 1
ATOM 2461 N N . LEU A 1 316 ? -24.377 12.044 35.376 1.00 96.38 316 LEU A N 1
ATOM 2462 C CA . LEU A 1 316 ? -24.688 11.644 34.018 1.00 96.38 316 LEU A CA 1
ATOM 2463 C C . LEU A 1 316 ? -24.413 10.149 33.860 1.00 96.38 316 LEU A C 1
ATOM 2465 O O . LEU A 1 316 ? -23.309 9.674 34.112 1.00 96.38 316 LEU A O 1
ATOM 2469 N N . PHE A 1 317 ? -25.412 9.422 33.386 1.00 96.44 317 PHE A N 1
ATOM 2470 C CA . PHE A 1 317 ? -25.300 8.049 32.926 1.00 96.44 317 PHE A CA 1
ATOM 2471 C C . PHE A 1 317 ? -25.108 8.081 31.415 1.00 96.44 317 PHE A C 1
ATOM 2473 O O . PHE A 1 317 ? -26.074 8.174 30.655 1.00 96.44 317 PHE A O 1
ATOM 2480 N N . TYR A 1 318 ? -23.848 8.044 31.000 1.00 95.75 318 TYR A N 1
ATOM 2481 C CA . TYR A 1 318 ? -23.427 8.103 29.610 1.00 95.75 318 TYR A CA 1
ATOM 2482 C C . TYR A 1 318 ? -23.358 6.692 29.006 1.00 95.75 318 TYR A C 1
ATOM 2484 O O . TYR A 1 318 ? -22.580 5.869 29.500 1.00 95.75 318 TYR A O 1
ATOM 2492 N N . PRO A 1 319 ? -24.143 6.378 27.961 1.00 94.38 319 PRO A N 1
ATOM 2493 C CA . PRO A 1 319 ? -24.096 5.069 27.324 1.00 94.38 319 PRO A CA 1
ATOM 2494 C C . PRO A 1 319 ? -22.797 4.896 26.525 1.00 94.38 319 PRO A C 1
ATOM 2496 O O . PRO A 1 319 ? -22.477 5.691 25.644 1.00 94.38 319 PRO A O 1
ATOM 2499 N N . TRP A 1 320 ? -22.060 3.823 26.797 1.00 90.62 320 TRP A N 1
ATOM 2500 C CA . TRP A 1 320 ? -20.839 3.485 26.072 1.00 90.62 320 TRP A CA 1
ATOM 2501 C C . TRP A 1 320 ? -21.164 2.714 24.792 1.00 90.62 320 TRP A C 1
ATOM 2503 O O . TRP A 1 320 ? -21.443 1.513 24.829 1.00 90.62 320 TRP A O 1
ATOM 2513 N N . LEU A 1 321 ? -21.129 3.407 23.656 1.00 86.12 321 LEU A N 1
ATOM 2514 C CA . LEU A 1 321 ? -21.411 2.850 22.330 1.00 86.12 321 LEU A CA 1
ATOM 2515 C C . LEU A 1 321 ? -20.160 2.199 21.712 1.00 86.12 321 LEU A C 1
ATOM 2517 O O . LEU A 1 321 ? -19.668 2.627 20.673 1.00 86.12 321 LEU A O 1
ATOM 2521 N N . SER A 1 322 ? -19.604 1.183 22.376 1.00 80.69 322 SER A N 1
ATOM 2522 C CA . SER A 1 322 ? -18.432 0.447 21.875 1.00 80.69 322 SER A CA 1
ATOM 2523 C C . SER A 1 322 ? -18.777 -0.529 20.745 1.00 80.69 322 SER A C 1
ATOM 2525 O O . SER A 1 322 ? -19.945 -0.776 20.451 1.00 80.69 322 SER A O 1
ATOM 2527 N N . GLY A 1 323 ? -17.750 -1.182 20.182 1.00 65.75 323 GLY A N 1
ATOM 2528 C CA . GLY A 1 323 ? -17.910 -2.279 19.216 1.00 65.75 323 GLY A CA 1
ATOM 2529 C C . GLY A 1 323 ? -18.825 -3.416 19.695 1.00 65.75 323 GLY A C 1
ATOM 2530 O O . GLY A 1 323 ? -19.494 -4.063 18.898 1.00 65.75 323 GLY A O 1
ATOM 2531 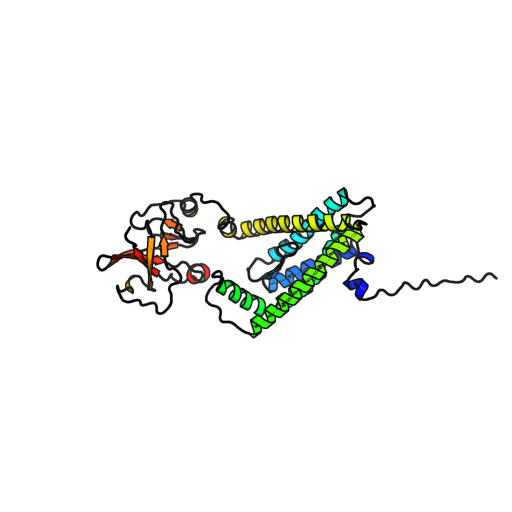N N . ASP A 1 324 ? -18.924 -3.639 21.003 1.00 71.06 324 ASP A N 1
ATOM 2532 C CA . ASP A 1 324 ? -19.868 -4.601 21.576 1.00 71.06 324 ASP A CA 1
ATOM 2533 C C . ASP A 1 324 ? -21.339 -4.208 21.330 1.00 71.06 324 ASP A C 1
ATOM 2535 O O . ASP A 1 324 ? -22.196 -5.072 21.139 1.00 71.06 324 ASP A O 1
ATOM 2539 N N . VAL A 1 325 ? -21.635 -2.910 21.289 1.00 73.94 325 VAL A N 1
ATOM 2540 C CA . VAL A 1 325 ? -22.965 -2.383 20.966 1.00 73.94 325 VAL A CA 1
ATOM 2541 C C . VAL A 1 325 ? -23.150 -2.318 19.454 1.00 73.94 325 VAL A C 1
ATOM 2543 O O . VAL A 1 325 ? -24.119 -2.866 18.936 1.00 73.94 325 VAL A O 1
ATOM 2546 N N . THR A 1 326 ? -22.204 -1.703 18.739 1.00 67.50 326 THR A N 1
ATOM 2547 C CA . THR A 1 326 ? -22.348 -1.402 17.306 1.00 67.50 326 THR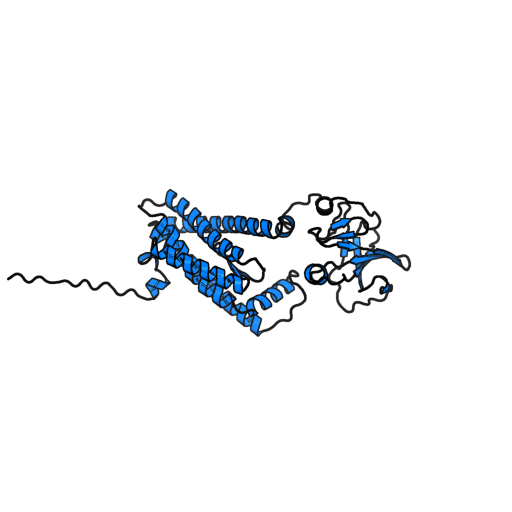 A CA 1
ATOM 2548 C C . THR A 1 326 ? -22.189 -2.630 16.406 1.00 67.50 326 THR A C 1
ATOM 2550 O O . THR A 1 326 ? -22.865 -2.732 15.390 1.00 67.50 326 THR A O 1
ATOM 2553 N N . ILE A 1 327 ? -21.344 -3.599 16.780 1.00 66.50 327 ILE A N 1
ATOM 2554 C CA . ILE A 1 327 ? -21.055 -4.794 15.964 1.00 66.50 327 ILE A CA 1
ATOM 2555 C C . ILE A 1 327 ? -21.794 -6.023 16.497 1.00 66.50 327 ILE A C 1
ATOM 2557 O O . ILE A 1 327 ? -22.279 -6.844 15.720 1.00 66.50 327 ILE A O 1
ATOM 2561 N N . ARG A 1 328 ? -21.864 -6.189 17.826 1.00 56.06 328 ARG A N 1
ATOM 2562 C CA . ARG A 1 328 ? -22.443 -7.393 18.456 1.00 56.06 328 ARG A CA 1
ATOM 2563 C C . ARG A 1 328 ? -23.882 -7.211 18.944 1.00 56.06 328 ARG A C 1
ATOM 2565 O O . ARG A 1 328 ? -24.460 -8.171 19.449 1.00 56.06 328 ARG A O 1
ATOM 2572 N N . GLY A 1 329 ? -24.461 -6.016 18.808 1.00 74.25 329 GLY A N 1
ATOM 2573 C CA . GLY A 1 329 ? -25.851 -5.737 19.180 1.00 74.25 329 GLY A CA 1
ATOM 2574 C C . GLY A 1 329 ? -26.137 -5.858 20.680 1.00 74.25 329 GLY A C 1
ATOM 2575 O O . GLY A 1 329 ? -27.281 -6.092 21.074 1.00 74.25 329 GLY A O 1
ATOM 2576 N N . MET A 1 330 ? -25.114 -5.751 21.535 1.00 77.81 330 MET A N 1
ATOM 2577 C CA . MET A 1 330 ? -25.295 -5.810 22.985 1.00 77.81 330 MET A CA 1
ATOM 2578 C C . MET A 1 330 ? -25.845 -4.488 23.529 1.00 77.81 330 MET A C 1
ATOM 2580 O O . MET A 1 330 ? -25.703 -3.430 22.922 1.00 77.81 330 MET A O 1
ATOM 2584 N N . LYS A 1 331 ? -26.471 -4.532 24.710 1.00 85.62 331 LYS A N 1
ATOM 2585 C CA . LYS A 1 331 ? -26.895 -3.306 25.398 1.00 85.62 331 LYS A CA 1
ATOM 2586 C C . LYS A 1 331 ? -25.669 -2.528 25.896 1.00 85.62 331 LYS A C 1
ATOM 2588 O O . LYS A 1 331 ? -24.736 -3.163 26.397 1.00 85.62 331 LYS A O 1
ATOM 2593 N N . PRO A 1 332 ? -25.676 -1.186 25.813 1.00 88.56 332 PRO A N 1
ATOM 2594 C CA . PRO A 1 332 ? -24.572 -0.382 26.312 1.00 88.56 332 PRO A CA 1
ATOM 2595 C C . PRO A 1 332 ? -24.440 -0.528 27.827 1.00 88.56 332 PRO A C 1
ATOM 2597 O O . PRO A 1 332 ? -25.431 -0.594 28.557 1.00 88.56 332 PRO A O 1
ATOM 2600 N N . VAL A 1 333 ? -23.195 -0.536 28.295 1.00 90.06 333 VAL A N 1
ATOM 2601 C CA . VAL A 1 333 ? -22.887 -0.209 29.690 1.00 90.06 333 VAL A CA 1
ATOM 2602 C C . VAL A 1 333 ? -22.922 1.307 29.859 1.00 90.06 333 VAL A C 1
ATOM 2604 O O . VAL A 1 333 ? -22.704 2.046 28.900 1.00 90.06 333 VAL A O 1
ATOM 2607 N N . TYR A 1 334 ? -23.178 1.779 31.072 1.00 92.94 334 TYR A N 1
ATOM 2608 C CA . TYR A 1 334 ? -23.240 3.200 31.383 1.00 92.94 334 TYR A CA 1
ATOM 2609 C C . TYR A 1 334 ? -22.020 3.619 32.187 1.00 92.94 334 TYR A C 1
ATOM 2611 O O . TYR A 1 334 ? -21.818 3.142 33.305 1.00 92.94 334 TYR A O 1
ATOM 2619 N N . TYR A 1 335 ? -21.245 4.559 31.654 1.00 93.19 335 TYR A N 1
ATOM 2620 C CA . TYR A 1 335 ? -20.336 5.333 32.487 1.00 93.19 335 TYR A CA 1
ATOM 2621 C C . TYR A 1 335 ? -21.160 6.262 33.365 1.00 93.19 335 TYR A C 1
ATOM 2623 O O . TYR A 1 335 ? -22.074 6.935 32.888 1.00 93.19 335 TYR A O 1
ATOM 2631 N N . VAL A 1 336 ? -20.834 6.293 34.651 1.00 94.81 336 VAL A N 1
ATOM 2632 C CA . VAL A 1 336 ? -21.406 7.243 35.597 1.00 94.81 336 VAL A CA 1
ATOM 2633 C C . VAL A 1 336 ? -20.401 8.364 35.760 1.00 94.81 336 VAL A C 1
ATOM 2635 O O . VAL A 1 336 ? -19.293 8.132 36.243 1.00 94.81 336 VAL A O 1
ATOM 2638 N N . LEU A 1 337 ? -20.774 9.566 35.334 1.00 95.12 337 LEU A N 1
ATOM 2639 C CA . LEU A 1 337 ? -19.942 10.754 35.429 1.00 95.12 337 LEU A CA 1
ATOM 2640 C C . LEU A 1 337 ? -20.582 11.765 36.372 1.00 95.12 337 LEU A C 1
ATOM 2642 O O . LEU A 1 337 ? -21.781 12.004 36.305 1.00 95.12 337 LEU A O 1
ATOM 2646 N N . LYS A 1 338 ? -19.788 12.381 37.239 1.00 94.81 338 LYS A N 1
ATOM 2647 C CA . LYS A 1 338 ? -20.202 13.471 38.120 1.00 94.81 338 LYS A CA 1
ATOM 2648 C C . LYS A 1 338 ? -19.937 14.811 37.436 1.00 94.81 338 LYS A C 1
ATOM 2650 O O . LYS A 1 338 ? -18.880 14.989 36.829 1.00 94.81 338 LYS A O 1
ATOM 2655 N N . LYS A 1 339 ? -20.875 15.757 37.527 1.00 94.94 339 LYS A N 1
ATOM 2656 C CA . LYS A 1 339 ? -20.685 17.093 36.947 1.00 94.94 339 LYS A CA 1
ATOM 2657 C C . LYS A 1 339 ? -19.560 17.823 37.676 1.00 94.94 339 LYS A C 1
ATOM 2659 O O . LYS A 1 339 ? -19.568 17.887 38.905 1.00 94.94 339 LYS A O 1
ATOM 2664 N N . VAL A 1 340 ? -18.617 18.389 36.927 1.00 91.00 340 VAL A N 1
ATOM 2665 C CA . VAL A 1 340 ? -17.573 19.241 37.500 1.00 91.00 340 VAL A CA 1
ATOM 2666 C C . VAL A 1 340 ? -18.188 20.619 37.743 1.00 91.00 340 VAL A C 1
ATOM 2668 O O . VAL A 1 340 ? -18.760 21.219 36.829 1.00 91.00 340 VAL A O 1
ATOM 2671 N N . ALA A 1 341 ? -18.143 21.095 38.989 1.00 75.31 341 ALA A N 1
ATOM 2672 C CA . ALA A 1 341 ? -18.563 22.455 39.307 1.00 75.31 341 ALA A CA 1
ATOM 2673 C C . ALA A 1 341 ? -17.651 23.442 38.564 1.00 75.31 341 ALA A C 1
ATOM 2675 O O . ALA A 1 341 ? -16.440 23.233 38.504 1.00 75.31 341 ALA A O 1
ATOM 2676 N N . LYS A 1 342 ? -18.259 24.463 37.957 1.00 54.69 342 LYS A N 1
ATOM 2677 C CA . LYS A 1 342 ? -17.546 25.488 37.192 1.00 54.69 342 LYS A CA 1
ATOM 2678 C C . LYS A 1 342 ? -16.667 26.357 38.080 1.00 54.69 342 LYS A C 1
ATOM 2680 O O . LYS A 1 342 ? -17.118 26.653 39.211 1.00 54.69 342 LYS A O 1
#

Sequence (342 aa):
MIEKSTNHTVKPKVSLGQYLFNPFRMLAGPKALLLGLAIILITAFLGSLSNTHFDGVLDVHTGQKAPAWLFFAETLIDWLCMVLFLFFSALIVSRAQWRFIDILGTQALSRWPTLITALVMLPDANRRFGEYLTSQLGQGSAQAAINPVDAAIFSIATIIALLMLIWMVALMYKAYAVSCNLKGAKAIVTFIISLILAEIVSKVIILALFSSILGTNIVMGEFMPESPQGVAVIGEFENDPQLIGTWQSVDSVKNVNDFQSGKKRWAGELFLKELTFKENGRTSESSVWTKNWIYTADGETKAQYHIKSIDGDMYLFYPWLSGDVTIRGMKPVYYVLKKVAK

pLDDT: mean 86.45, std 15.39, range [33.97, 98.75]

Foldseek 3Di:
DDDPPPPPPDDDDDDPCCCQQPVLVPDFFPRLQVVLLVLLVLLLQLCLLFQWAPQFLLDIDGQDHDDSVLSSVRSVLLLVLLLVLLVVLLVVPFPDDFDSRRSSRQSSNLLNLSSVLSVLSNDCLLNLVVLCVCVVVVNHDDNRDDDVVSVVSNVVSVVSSVVSSVSSLSSNLSSSCVRSVHDDPSSVVSSVVSRVSSRVVSNVVSLVVVCVVVPVCVSCVPPDPDDLCLCVQQVDAADDPVQAAKWAFDEKAQDPVVDDPPDHPDPDDDPCGMWGDDRSQDIPDLWGHHPQWIAHNNSPDIDGKDWDQDPNWIKIFQFDCDCCCVVVVDGTITGIITGDDD